Protein AF-K1T865-F1 (afdb_monomer_lite)

pLDDT: mean 94.44, std 7.34, range [46.09, 98.81]

Structure (mmCIF, N/CA/C/O backbone):
data_AF-K1T865-F1
#
_entry.id   AF-K1T865-F1
#
loop_
_atom_site.group_PDB
_atom_site.id
_atom_site.type_symbol
_atom_site.label_atom_id
_atom_site.label_alt_id
_atom_site.label_comp_id
_atom_site.label_asym_id
_atom_site.label_entity_id
_atom_site.label_seq_id
_atom_site.pdbx_PDB_ins_code
_atom_site.Cartn_x
_atom_site.Cartn_y
_atom_site.Cartn_z
_atom_site.occupancy
_atom_site.B_iso_or_equiv
_atom_site.auth_seq_id
_atom_site.auth_comp_id
_atom_site.auth_asym_id
_atom_site.auth_atom_id
_atom_site.pdbx_PDB_model_num
ATOM 1 N N . TYR A 1 1 ? 5.699 11.877 -5.005 1.00 46.09 1 TYR A N 1
ATOM 2 C CA . TYR A 1 1 ? 4.450 12.528 -4.503 1.00 46.09 1 TYR A CA 1
ATOM 3 C C . TYR A 1 1 ? 3.751 13.526 -5.457 1.00 46.09 1 TYR A C 1
ATOM 5 O O . TYR A 1 1 ? 2.525 13.599 -5.416 1.00 46.09 1 TYR A O 1
ATOM 13 N N . LYS A 1 2 ? 4.474 14.330 -6.268 1.00 52.25 2 LYS A N 1
ATOM 14 C CA . LYS A 1 2 ? 3.902 15.507 -6.972 1.00 52.25 2 LYS A CA 1
ATOM 15 C C . LYS A 1 2 ? 2.741 15.203 -7.929 1.00 52.25 2 LYS A C 1
ATOM 17 O O . LYS A 1 2 ? 1.865 16.044 -8.083 1.00 52.25 2 LYS A O 1
ATOM 22 N N . GLU A 1 3 ? 2.705 14.014 -8.527 1.00 73.50 3 GLU A N 1
ATOM 23 C CA . GLU A 1 3 ? 1.675 13.668 -9.518 1.00 73.50 3 GLU A CA 1
ATOM 24 C C . GLU A 1 3 ? 0.467 12.929 -8.920 1.00 73.50 3 GLU A C 1
ATOM 26 O O . GLU A 1 3 ? -0.666 13.157 -9.347 1.00 73.50 3 GLU A O 1
ATOM 31 N N . TYR A 1 4 ? 0.674 12.110 -7.880 1.00 80.56 4 TYR A N 1
ATOM 32 C CA . TYR A 1 4 ? -0.367 11.241 -7.307 1.00 80.56 4 TYR A CA 1
ATOM 33 C C . TYR A 1 4 ? -0.966 11.734 -5.978 1.00 80.56 4 TYR A C 1
ATOM 35 O O . TYR A 1 4 ? -1.880 11.099 -5.455 1.00 80.56 4 TYR A O 1
ATOM 43 N N . GLY A 1 5 ? -0.515 12.869 -5.437 1.00 87.06 5 GLY A N 1
ATOM 44 C CA . GLY A 1 5 ? -1.090 13.450 -4.219 1.00 87.06 5 GLY A CA 1
ATOM 45 C C . GLY A 1 5 ? -2.569 13.841 -4.366 1.00 87.06 5 GLY A C 1
ATOM 46 O O . GLY A 1 5 ? -3.020 14.229 -5.446 1.00 87.06 5 GLY A O 1
ATOM 47 N N . SER A 1 6 ? -3.312 13.764 -3.260 1.00 93.12 6 SER A N 1
ATOM 48 C CA . SER A 1 6 ? -4.706 14.207 -3.143 1.00 93.12 6 SER A CA 1
ATOM 49 C C . SER A 1 6 ? -4.880 15.015 -1.861 1.00 93.12 6 SER A C 1
ATOM 51 O O . SER A 1 6 ? -4.284 14.684 -0.838 1.00 93.12 6 SER A O 1
ATOM 53 N N . LYS A 1 7 ? -5.745 16.037 -1.888 1.00 95.94 7 LYS A N 1
ATOM 54 C CA . LYS A 1 7 ? -6.353 16.532 -0.645 1.00 95.94 7 LYS A CA 1
ATOM 55 C C . LYS A 1 7 ? -7.234 15.420 -0.064 1.00 95.94 7 LYS A C 1
ATOM 57 O O . LYS A 1 7 ? -7.716 14.566 -0.815 1.00 95.94 7 LYS A O 1
ATOM 62 N N . TYR A 1 8 ? -7.468 15.439 1.239 1.00 97.19 8 TYR A N 1
ATOM 63 C CA . TYR A 1 8 ? -8.429 14.543 1.871 1.00 97.19 8 TYR A CA 1
ATOM 64 C C . TYR A 1 8 ? -9.448 15.324 2.699 1.00 97.19 8 TYR A C 1
ATOM 66 O O . TYR A 1 8 ? -9.244 16.497 3.014 1.00 97.19 8 TYR A O 1
ATOM 74 N N . LYS A 1 9 ? -10.566 14.669 2.995 1.00 98.31 9 LYS A N 1
ATOM 75 C CA . LYS A 1 9 ? -11.605 15.129 3.919 1.00 98.31 9 LYS A CA 1
ATOM 76 C C . LYS A 1 9 ? -12.155 13.936 4.700 1.00 98.31 9 LYS A C 1
ATOM 78 O O . LYS A 1 9 ? -11.739 12.806 4.443 1.00 98.31 9 LYS A O 1
ATOM 83 N N . ASP A 1 10 ? -13.099 14.202 5.600 1.00 97.88 10 ASP A N 1
ATOM 84 C CA . ASP A 1 10 ? -13.821 13.179 6.366 1.00 97.88 10 ASP A CA 1
ATOM 85 C C . ASP A 1 10 ? -12.857 12.211 7.084 1.00 97.88 10 ASP A C 1
ATOM 87 O O . ASP A 1 10 ? -13.060 10.997 7.109 1.00 97.88 10 ASP A O 1
ATOM 91 N N . GLU A 1 11 ? -11.758 12.765 7.612 1.00 98.25 11 GLU A N 1
ATOM 92 C CA . GLU A 1 11 ? -10.730 12.012 8.326 1.00 98.25 11 GLU A CA 1
ATOM 93 C C . GLU A 1 11 ? -11.256 11.546 9.683 1.00 98.25 11 GLU A C 1
ATOM 95 O O . GLU A 1 11 ? -11.849 12.314 10.442 1.00 98.25 11 GLU A O 1
ATOM 100 N N . GLN A 1 12 ? -11.024 10.273 9.983 1.00 98.06 12 GLN A N 1
ATOM 101 C CA . GLN A 1 12 ? -11.357 9.657 11.255 1.00 98.06 12 GLN A CA 1
ATOM 102 C C . GLN A 1 12 ? -10.194 8.780 11.696 1.00 98.06 12 GLN A C 1
ATOM 104 O O . GLN A 1 12 ? -9.706 7.945 10.934 1.00 98.06 12 GLN A O 1
ATOM 109 N N . ALA A 1 13 ? -9.780 8.945 12.946 1.00 97.75 13 ALA A N 1
ATOM 110 C CA . ALA A 1 13 ? -8.736 8.145 13.560 1.00 97.75 13 ALA A CA 1
ATOM 111 C C . ALA A 1 13 ? -9.211 7.661 14.928 1.00 97.75 13 ALA A C 1
ATOM 113 O O . ALA A 1 13 ? -9.753 8.430 15.722 1.00 97.75 13 ALA A O 1
ATOM 114 N N . SER A 1 14 ? -9.009 6.379 15.206 1.00 96.50 14 SER A N 1
ATOM 115 C CA . SER A 1 14 ? -9.254 5.794 16.520 1.00 96.50 14 SER A CA 1
ATOM 116 C C . SER A 1 14 ? -8.311 4.607 16.749 1.00 96.50 14 SER A C 1
ATOM 118 O O . SER A 1 14 ? -7.747 4.079 15.790 1.00 96.50 14 SER A O 1
ATOM 120 N N . PRO A 1 15 ? -8.102 4.167 18.000 1.00 96.69 15 PRO A N 1
ATOM 121 C CA . PRO A 1 15 ? -7.287 2.990 18.281 1.00 96.69 15 PRO A CA 1
ATOM 122 C C . PRO A 1 15 ? -7.695 1.772 17.433 1.00 96.69 15 PRO A C 1
ATOM 124 O O . PRO A 1 15 ? -8.794 1.240 17.595 1.00 96.69 15 PRO A O 1
ATOM 127 N N . GLY A 1 16 ? -6.802 1.355 16.528 1.00 97.25 16 GLY A N 1
ATOM 128 C CA . GLY A 1 16 ? -7.001 0.225 15.613 1.00 97.25 16 GLY A CA 1
ATOM 129 C C . GLY A 1 16 ? -7.639 0.558 14.258 1.00 97.25 16 GLY A C 1
ATOM 130 O O . GLY A 1 16 ? -7.851 -0.363 13.473 1.00 97.25 16 GLY A O 1
ATOM 131 N N . TYR A 1 17 ? -7.933 1.827 13.953 1.00 98.56 17 TYR A N 1
ATOM 132 C CA . TYR A 1 17 ? -8.593 2.217 12.704 1.00 98.56 17 TYR A CA 1
ATOM 133 C C . TYR A 1 17 ? -8.247 3.637 12.252 1.00 98.56 17 TYR A C 1
ATOM 135 O O . TYR A 1 17 ? -8.264 4.586 13.039 1.00 98.56 17 TYR A O 1
ATOM 143 N N . TYR A 1 18 ? -8.013 3.794 10.954 1.00 98.69 18 TYR A N 1
ATOM 144 C CA . TYR A 1 18 ? -7.897 5.093 10.304 1.00 98.69 18 TYR A CA 1
ATOM 145 C C . TYR A 1 18 ? -8.688 5.101 8.997 1.00 98.69 18 TYR A C 1
ATOM 147 O O . TYR A 1 18 ? -8.712 4.106 8.274 1.00 98.69 18 TYR A O 1
ATOM 155 N N . SER A 1 19 ? -9.319 6.229 8.683 1.00 98.75 19 SER A N 1
ATOM 156 C CA . SER A 1 19 ? -10.064 6.431 7.445 1.00 98.75 19 SER A CA 1
ATOM 157 C C . SER A 1 19 ? -9.971 7.869 6.972 1.00 98.75 19 SER A C 1
ATOM 159 O O . SER A 1 19 ? -9.957 8.798 7.775 1.00 98.75 19 SER A O 1
ATOM 161 N N . ASN A 1 20 ? -9.993 8.060 5.658 1.00 98.62 20 ASN A N 1
ATOM 162 C CA . ASN A 1 20 ? -10.175 9.367 5.037 1.00 98.62 20 ASN A CA 1
ATOM 163 C C . ASN A 1 20 ? -10.828 9.229 3.653 1.00 98.62 20 ASN A C 1
ATOM 165 O O . ASN A 1 20 ? -11.000 8.128 3.127 1.00 98.62 20 ASN A O 1
ATOM 169 N N . TYR A 1 21 ? -11.186 10.358 3.048 1.00 98.56 21 TYR A N 1
ATOM 170 C CA . TYR A 1 21 ? -11.692 10.412 1.680 1.00 98.56 21 TYR A CA 1
ATOM 171 C C . TYR A 1 21 ? -10.762 11.233 0.783 1.00 98.56 21 TYR A C 1
ATOM 173 O O . TYR A 1 21 ? -10.612 12.442 0.978 1.00 98.56 21 TYR A O 1
ATOM 181 N N . LEU A 1 22 ? -10.162 10.598 -0.226 1.00 97.94 22 LEU A N 1
ATOM 182 C CA . LEU A 1 22 ? -9.262 11.227 -1.195 1.00 97.94 22 LEU A CA 1
ATOM 183 C C . LEU A 1 22 ? -10.070 11.972 -2.265 1.00 97.94 22 LEU A C 1
ATOM 185 O O . LEU A 1 22 ? -10.601 11.372 -3.201 1.00 97.94 22 LEU A O 1
ATOM 189 N N . THR A 1 23 ? -10.144 13.299 -2.159 1.00 97.50 23 THR A N 1
ATOM 190 C CA . THR A 1 23 ? -11.051 14.120 -2.982 1.00 97.50 23 THR A CA 1
ATOM 191 C C . THR A 1 23 ? -10.683 14.180 -4.459 1.00 97.50 23 THR A C 1
ATOM 193 O O . THR A 1 23 ? -11.570 14.335 -5.289 1.00 97.50 23 THR A O 1
ATOM 196 N N . LYS A 1 24 ? -9.401 14.034 -4.816 1.00 95.88 24 LYS A N 1
ATOM 197 C CA . LYS A 1 24 ? -8.969 14.005 -6.222 1.00 95.88 24 LYS A CA 1
ATOM 198 C C . LYS A 1 24 ? -9.479 12.759 -6.950 1.00 95.88 24 LYS A C 1
ATOM 200 O O . LYS A 1 24 ? -9.718 12.819 -8.151 1.00 95.88 24 LYS A O 1
ATOM 205 N N . TYR A 1 25 ? -9.607 11.645 -6.230 1.00 96.44 25 TYR A N 1
ATOM 206 C CA . TYR A 1 25 ? -9.913 10.333 -6.805 1.00 96.44 25 TYR A CA 1
ATOM 207 C C . TYR A 1 25 ? -11.326 9.849 -6.495 1.00 96.44 25 TYR A C 1
ATOM 209 O O . TYR A 1 25 ? -11.755 8.858 -7.071 1.00 96.44 25 TYR A O 1
ATOM 217 N N . ASN A 1 26 ? -12.039 10.538 -5.603 1.00 97.62 26 ASN A N 1
ATOM 218 C CA . ASN A 1 26 ? -13.318 10.092 -5.062 1.00 97.62 26 ASN A CA 1
ATOM 219 C C . ASN A 1 26 ? -13.244 8.696 -4.424 1.00 97.62 26 ASN A C 1
ATOM 221 O O . ASN A 1 26 ? -14.127 7.870 -4.615 1.00 97.62 26 ASN A O 1
ATOM 225 N N . VAL A 1 27 ? -12.170 8.436 -3.673 1.00 98.50 27 VAL A N 1
ATOM 226 C CA . VAL A 1 27 ? -11.916 7.133 -3.042 1.00 98.50 27 VAL A CA 1
ATOM 227 C C . VAL A 1 27 ? -11.956 7.277 -1.529 1.00 98.50 27 VAL A C 1
ATOM 229 O O . VAL A 1 27 ? -11.202 8.076 -0.967 1.00 98.50 27 VAL A O 1
ATOM 232 N N . LYS A 1 28 ? -12.788 6.473 -0.860 1.00 98.69 28 LYS A N 1
ATOM 233 C CA . LYS A 1 28 ? -12.685 6.284 0.595 1.00 98.69 28 LYS A CA 1
ATOM 234 C C . LYS A 1 28 ? -11.556 5.299 0.876 1.00 98.69 28 LYS A C 1
ATOM 236 O O . LYS A 1 28 ? -11.504 4.241 0.249 1.00 98.69 28 LYS A O 1
ATOM 241 N N . THR A 1 29 ? -10.682 5.634 1.815 1.00 98.69 29 THR A N 1
ATOM 242 C CA . THR A 1 29 ? -9.636 4.735 2.303 1.00 98.69 29 THR A CA 1
ATOM 243 C C . THR A 1 29 ? -9.890 4.407 3.757 1.00 98.69 29 THR A C 1
ATOM 245 O O . THR A 1 29 ? -10.277 5.276 4.535 1.00 98.69 29 THR A O 1
ATOM 248 N N . GLU A 1 30 ? -9.692 3.147 4.108 1.00 98.81 30 GLU A N 1
ATOM 249 C CA . GLU A 1 30 ? -9.822 2.635 5.463 1.00 98.81 30 GLU A CA 1
ATOM 250 C C . GLU A 1 30 ? -8.654 1.681 5.717 1.00 98.81 30 GLU A C 1
ATOM 252 O O . GLU A 1 30 ? -8.251 0.937 4.821 1.00 98.81 30 GLU A O 1
ATOM 257 N N . VAL A 1 31 ? -8.087 1.694 6.919 1.00 98.75 31 VAL A N 1
ATOM 258 C CA . VAL A 1 31 ? -6.994 0.794 7.296 1.00 98.75 31 VAL A CA 1
ATOM 259 C C . VAL A 1 31 ? -7.125 0.353 8.746 1.00 98.75 31 VAL A C 1
ATOM 261 O O . VAL A 1 31 ? -7.451 1.143 9.632 1.00 98.75 31 VAL A O 1
ATOM 264 N N . SER A 1 32 ? -6.840 -0.925 8.973 1.00 98.62 32 SER A N 1
ATOM 265 C CA . SER A 1 32 ? -6.667 -1.531 10.287 1.00 98.62 32 SER A CA 1
ATOM 266 C C . SER A 1 32 ? -5.440 -2.451 10.278 1.00 98.62 32 SER A C 1
ATOM 268 O O . SER A 1 32 ? -4.776 -2.620 9.248 1.00 98.62 32 SER A O 1
ATOM 270 N N . ALA A 1 33 ? -5.087 -3.009 11.432 1.00 98.31 33 ALA A N 1
ATOM 271 C CA . ALA A 1 33 ? -3.859 -3.769 11.591 1.00 98.31 33 ALA A CA 1
ATOM 272 C C . ALA A 1 33 ? -3.948 -4.853 12.664 1.00 98.31 33 ALA A C 1
ATOM 274 O O . ALA A 1 33 ? -4.679 -4.749 13.646 1.00 98.31 33 ALA A O 1
ATOM 275 N N . THR A 1 34 ? -3.110 -5.863 12.479 1.00 98.31 34 THR A N 1
ATOM 276 C CA . THR A 1 34 ? -2.719 -6.862 13.474 1.00 98.31 34 THR A CA 1
ATOM 277 C C . THR A 1 34 ? -1.283 -6.552 13.935 1.00 98.31 34 THR A C 1
ATOM 279 O O . THR A 1 34 ? -0.681 -5.589 13.452 1.00 98.31 34 THR A O 1
ATOM 282 N N . PRO A 1 35 ? -0.672 -7.336 14.845 1.00 97.62 35 PRO A N 1
ATOM 283 C CA . PRO A 1 35 ? 0.690 -7.066 15.308 1.00 97.62 35 PRO A CA 1
ATOM 284 C C . PRO A 1 35 ? 1.761 -6.929 14.212 1.00 97.62 35 PRO A C 1
ATOM 286 O O . PRO A 1 35 ? 2.714 -6.177 14.405 1.00 97.62 35 PRO A O 1
ATOM 289 N N . ARG A 1 36 ? 1.656 -7.662 13.092 1.00 98.50 36 ARG A N 1
ATOM 290 C CA . ARG A 1 36 ? 2.687 -7.688 12.028 1.00 98.50 36 ARG A CA 1
ATOM 291 C C . ARG A 1 36 ? 2.125 -7.534 10.618 1.00 98.50 36 ARG A C 1
ATOM 293 O O . ARG A 1 36 ? 2.847 -7.737 9.638 1.00 98.50 36 ARG A O 1
ATOM 300 N N . THR A 1 37 ? 0.839 -7.228 10.500 1.00 98.62 37 THR A N 1
ATOM 301 C CA . THR A 1 37 ? 0.152 -7.165 9.211 1.00 98.62 37 THR A CA 1
ATOM 302 C C . THR A 1 37 ? -0.870 -6.036 9.205 1.00 98.62 37 THR A C 1
ATOM 304 O O . THR A 1 37 ? -1.353 -5.617 10.255 1.00 98.62 37 THR A O 1
ATOM 307 N N . SER A 1 38 ? -1.214 -5.538 8.024 1.00 98.31 38 SER A N 1
ATOM 308 C CA . SER A 1 38 ? -2.270 -4.549 7.830 1.00 98.31 38 SER A CA 1
ATOM 309 C C . SER A 1 38 ? -3.312 -5.042 6.838 1.00 98.31 38 SER A C 1
ATOM 311 O O . SER A 1 38 ? -3.034 -5.878 5.969 1.00 98.31 38 SER A O 1
ATOM 313 N N . ILE A 1 39 ? -4.525 -4.520 6.980 1.00 98.69 39 ILE A N 1
ATOM 314 C CA . ILE A 1 39 ? -5.583 -4.651 5.987 1.00 98.69 39 ILE A CA 1
ATOM 315 C C . ILE A 1 39 ? -6.097 -3.255 5.653 1.00 98.69 39 ILE A C 1
ATOM 317 O O . ILE A 1 39 ? -6.496 -2.492 6.533 1.00 98.69 39 ILE A O 1
ATOM 321 N N . ALA A 1 40 ? -6.037 -2.905 4.376 1.00 98.75 40 ALA A N 1
ATOM 322 C CA . ALA A 1 40 ? -6.590 -1.673 3.843 1.00 98.75 40 ALA A CA 1
ATOM 323 C C . ALA A 1 40 ? -7.816 -1.994 2.991 1.00 98.75 40 ALA A C 1
ATOM 325 O O . ALA A 1 40 ? -7.847 -3.017 2.311 1.00 98.75 40 ALA A O 1
ATOM 326 N N . ARG A 1 41 ? -8.805 -1.107 2.997 1.00 98.69 41 ARG A N 1
ATOM 327 C CA . ARG A 1 41 ? -9.992 -1.177 2.149 1.00 98.69 41 ARG A CA 1
ATOM 328 C C . ARG A 1 41 ? -10.143 0.133 1.392 1.00 98.69 41 ARG A C 1
ATOM 330 O O . ARG A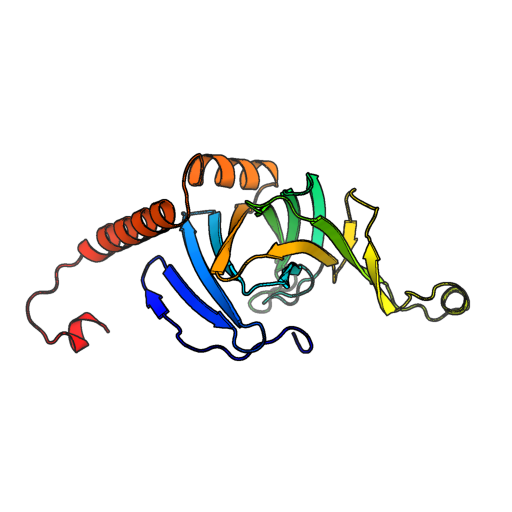 1 41 ? -10.111 1.215 1.976 1.00 98.69 41 ARG A O 1
ATOM 337 N N . PHE A 1 42 ? -10.301 0.021 0.080 1.00 98.75 42 PHE A N 1
ATOM 338 C CA . PHE A 1 42 ? -10.519 1.148 -0.819 1.00 98.75 42 PHE A CA 1
ATOM 339 C C . PHE A 1 42 ? -11.918 1.040 -1.412 1.00 98.75 42 PHE A C 1
ATOM 341 O O . PHE A 1 42 ? -12.227 0.032 -2.042 1.00 98.75 42 PHE A O 1
ATOM 348 N N . THR A 1 43 ? -12.751 2.060 -1.213 1.00 98.81 43 THR A N 1
ATOM 349 C CA . THR A 1 43 ? -14.071 2.155 -1.856 1.00 98.81 43 THR A CA 1
ATOM 350 C C . THR A 1 43 ? -13.957 3.077 -3.062 1.00 98.81 43 THR A C 1
ATOM 352 O O . THR A 1 43 ? -13.664 4.264 -2.891 1.00 98.81 43 THR A O 1
ATOM 355 N N . PHE A 1 44 ? -14.150 2.532 -4.261 1.00 98.69 44 PHE A N 1
ATOM 356 C CA . PHE A 1 44 ? -13.955 3.234 -5.529 1.00 98.69 44 PHE A CA 1
ATOM 357 C C . PHE A 1 44 ? -15.277 3.737 -6.137 1.00 98.69 44 PHE A C 1
ATOM 359 O O . PHE A 1 44 ? -16.331 3.142 -5.899 1.00 98.69 44 PHE A O 1
ATOM 366 N N . PRO A 1 45 ? -15.232 4.804 -6.957 1.00 98.44 45 PRO A N 1
ATOM 367 C CA . PRO A 1 45 ? -16.337 5.155 -7.838 1.00 98.44 45 PRO A CA 1
ATOM 368 C C . PRO A 1 45 ? -16.384 4.200 -9.040 1.00 98.44 45 PRO A C 1
ATOM 370 O O . PRO A 1 45 ? -15.453 3.419 -9.289 1.00 98.44 45 PRO A O 1
ATOM 373 N N . LYS A 1 46 ? -17.443 4.302 -9.846 1.00 98.50 46 LYS A N 1
ATOM 374 C CA . LYS A 1 46 ? -17.512 3.569 -11.114 1.00 98.50 46 LYS A CA 1
ATOM 375 C C . LYS A 1 46 ? -16.401 4.003 -12.083 1.00 98.50 46 LYS A C 1
ATOM 377 O O . LYS A 1 46 ? -16.269 5.188 -12.387 1.00 98.50 46 LYS A O 1
ATOM 382 N N . GLY A 1 47 ? -15.662 3.044 -12.645 1.00 97.81 47 GLY A N 1
ATOM 383 C CA . GLY A 1 47 ? -14.683 3.291 -13.709 1.00 97.81 47 GLY A CA 1
ATOM 384 C C . GLY A 1 47 ? -13.378 2.508 -13.567 1.00 97.81 47 GLY A C 1
ATOM 385 O O . GLY A 1 47 ? -13.332 1.437 -12.968 1.00 97.81 47 GLY A O 1
ATOM 386 N N . LYS A 1 48 ? -12.305 3.045 -14.163 1.00 97.44 48 LYS A N 1
ATOM 387 C CA . LYS A 1 48 ? -10.954 2.480 -14.052 1.00 97.44 48 LYS A CA 1
ATOM 388 C C . LYS A 1 48 ? -10.340 2.874 -12.714 1.00 97.44 48 LYS A C 1
ATOM 390 O O . LYS A 1 48 ? -10.221 4.060 -12.412 1.00 97.44 48 LYS A O 1
ATOM 395 N N . SER A 1 49 ? -9.898 1.872 -11.967 1.00 97.50 49 SER A N 1
ATOM 396 C CA . SER A 1 49 ? -9.363 2.031 -10.616 1.00 97.50 49 SER A CA 1
ATOM 397 C C . SER A 1 49 ? -8.000 1.372 -10.496 1.00 97.50 49 SER A C 1
ATOM 399 O O . SER A 1 49 ? -7.738 0.352 -11.135 1.00 97.50 49 SER A O 1
ATOM 401 N N . HIS A 1 50 ? -7.121 1.949 -9.677 1.00 96.69 50 HIS A N 1
ATOM 402 C CA . HIS A 1 50 ? -5.746 1.481 -9.539 1.00 96.69 50 HIS A CA 1
ATOM 403 C C . HIS A 1 50 ? -5.310 1.432 -8.079 1.00 96.69 50 HIS A C 1
ATOM 405 O O . HIS A 1 50 ? -5.596 2.342 -7.303 1.00 96.69 50 HIS A O 1
ATOM 411 N N . ILE A 1 51 ? -4.550 0.395 -7.740 1.00 97.62 51 ILE A N 1
ATOM 412 C CA . ILE A 1 51 ? -3.796 0.296 -6.491 1.00 97.62 51 ILE A CA 1
ATOM 413 C C . ILE A 1 51 ? -2.318 0.238 -6.852 1.00 97.62 51 ILE A C 1
ATOM 415 O O . ILE A 1 51 ? -1.910 -0.558 -7.699 1.00 97.62 51 ILE A O 1
ATOM 419 N N . LEU A 1 52 ? -1.527 1.106 -6.223 1.00 96.56 52 LEU A N 1
ATOM 420 C CA . LEU A 1 52 ? -0.102 1.274 -6.484 1.00 96.56 52 LEU A CA 1
ATOM 421 C C . LEU A 1 52 ? 0.686 0.969 -5.208 1.00 96.56 52 LEU A C 1
ATOM 423 O O . LEU A 1 52 ? 0.435 1.582 -4.173 1.00 96.56 52 LEU A O 1
ATOM 427 N N . LEU A 1 53 ? 1.676 0.080 -5.295 1.00 96.81 53 LEU A N 1
ATOM 428 C CA . LEU A 1 53 ? 2.703 -0.085 -4.266 1.00 96.81 53 LEU A CA 1
ATOM 429 C C . LEU A 1 53 ? 3.993 0.577 -4.751 1.00 96.81 53 LEU A C 1
ATOM 431 O O . LEU A 1 53 ? 4.662 0.057 -5.645 1.00 96.81 53 LEU A O 1
ATOM 435 N N . ASN A 1 54 ? 4.323 1.727 -4.164 1.00 95.25 54 ASN A N 1
ATOM 436 C CA . ASN A 1 54 ? 5.531 2.480 -4.479 1.00 95.25 54 ASN A CA 1
ATOM 437 C C . ASN A 1 54 ? 6.646 2.169 -3.478 1.00 95.25 54 ASN A C 1
ATOM 439 O O . ASN A 1 54 ? 6.527 2.503 -2.302 1.00 95.25 54 ASN A O 1
ATOM 443 N N . LEU A 1 55 ? 7.735 1.565 -3.958 1.00 95.81 55 LEU A N 1
ATOM 444 C CA . LEU A 1 55 ? 8.909 1.241 -3.147 1.00 95.81 55 LEU A CA 1
ATOM 445 C C . LEU A 1 55 ? 10.059 2.238 -3.348 1.00 95.81 55 LEU A C 1
ATOM 447 O O . LEU A 1 55 ? 11.084 2.105 -2.683 1.00 95.81 55 LEU A O 1
ATOM 451 N N . GLY A 1 56 ? 9.887 3.247 -4.208 1.00 92.38 56 GLY A N 1
ATOM 452 C CA . GLY A 1 56 ? 10.853 4.327 -4.421 1.00 92.38 56 GLY A CA 1
ATOM 453 C C . GLY A 1 56 ? 10.824 5.428 -3.362 1.00 92.38 56 GLY A C 1
ATOM 454 O O . GLY A 1 56 ? 11.783 6.175 -3.217 1.00 92.38 56 GLY A O 1
ATOM 455 N N . GLU A 1 57 ? 9.752 5.510 -2.575 1.00 87.81 57 GLU A N 1
ATOM 456 C CA . GLU A 1 57 ? 9.582 6.524 -1.527 1.00 87.81 57 GLU A CA 1
ATOM 457 C C . GLU A 1 57 ? 9.801 5.897 -0.141 1.00 87.81 57 GLU A C 1
ATOM 459 O O . GLU A 1 57 ? 9.513 4.716 0.075 1.00 87.81 57 GLU A O 1
ATOM 464 N N . GLY A 1 58 ? 10.318 6.667 0.813 1.00 84.62 58 GLY A N 1
ATOM 465 C CA . GLY A 1 58 ? 10.536 6.226 2.190 1.00 84.62 58 GLY A CA 1
ATOM 466 C C . GLY A 1 58 ? 10.810 7.405 3.118 1.00 84.62 58 GLY A C 1
ATOM 467 O O . GLY A 1 58 ? 11.216 8.471 2.670 1.00 84.62 58 GLY A O 1
ATOM 468 N N . LEU A 1 59 ? 10.600 7.215 4.423 1.00 85.94 59 LEU A N 1
ATOM 469 C CA . LEU A 1 59 ? 10.970 8.196 5.458 1.00 85.94 59 LEU A CA 1
ATOM 470 C C . LEU A 1 59 ? 12.436 8.031 5.910 1.00 85.94 59 LEU A C 1
ATOM 472 O O . LEU A 1 59 ? 12.808 8.425 7.012 1.00 85.94 59 LEU A O 1
ATOM 476 N N . THR A 1 60 ? 13.251 7.414 5.055 1.00 86.94 60 THR A N 1
ATOM 477 C CA . THR A 1 60 ? 14.677 7.134 5.229 1.00 86.94 60 THR A CA 1
ATOM 478 C C . THR A 1 60 ? 15.452 7.726 4.071 1.00 86.94 60 THR A C 1
ATOM 480 O O . THR A 1 60 ? 14.923 7.841 2.969 1.00 86.94 60 THR A O 1
ATOM 483 N N . ASN A 1 61 ? 16.732 8.007 4.295 1.00 86.12 61 ASN A N 1
ATOM 484 C CA . ASN A 1 61 ? 17.645 8.348 3.204 1.00 86.12 61 ASN A CA 1
ATOM 485 C C . ASN A 1 61 ? 18.169 7.106 2.467 1.00 86.12 61 ASN A C 1
ATOM 487 O O . ASN A 1 61 ? 18.906 7.250 1.496 1.00 86.12 61 ASN A O 1
ATOM 491 N N . GLU A 1 62 ? 17.804 5.908 2.929 1.00 92.75 62 GLU A N 1
ATOM 492 C CA . GLU A 1 62 ? 18.151 4.664 2.257 1.00 92.75 62 GLU A CA 1
ATOM 493 C C . GLU A 1 62 ? 17.210 4.367 1.084 1.00 92.75 62 GLU A C 1
ATOM 495 O O . GLU A 1 62 ? 16.003 4.635 1.144 1.00 92.75 62 GLU A O 1
ATOM 500 N N . SER A 1 63 ? 17.781 3.797 0.027 1.00 93.31 63 SER A N 1
ATOM 501 C CA . SER A 1 63 ? 17.099 3.459 -1.216 1.00 93.31 63 SER A CA 1
ATOM 502 C C . SER A 1 63 ? 17.398 2.023 -1.636 1.00 93.31 63 SER A C 1
ATOM 504 O O . SER A 1 63 ? 18.259 1.352 -1.077 1.00 93.31 63 SER A O 1
ATOM 506 N N . GLY A 1 64 ? 16.660 1.541 -2.629 1.00 95.44 64 GLY A N 1
ATOM 507 C CA . GLY A 1 64 ? 16.799 0.179 -3.116 1.00 95.44 64 GLY A CA 1
ATOM 508 C C . GLY A 1 64 ? 15.675 -0.709 -2.607 1.00 95.44 64 GLY A C 1
ATOM 509 O O . GLY A 1 64 ? 15.409 -0.852 -1.412 1.00 95.44 64 GLY A O 1
ATOM 510 N N . ALA A 1 65 ? 14.992 -1.315 -3.562 1.00 97.88 65 ALA A N 1
ATOM 511 C CA . ALA A 1 65 ? 13.952 -2.284 -3.314 1.00 97.88 65 ALA A CA 1
ATOM 512 C C . ALA A 1 65 ? 13.995 -3.371 -4.382 1.00 97.88 65 ALA A C 1
ATOM 514 O O . ALA A 1 65 ? 14.527 -3.184 -5.481 1.00 97.88 65 ALA A O 1
ATOM 515 N N . MET A 1 66 ? 13.399 -4.506 -4.053 1.00 97.81 66 MET A N 1
ATOM 516 C CA . MET A 1 66 ? 13.187 -5.612 -4.970 1.00 97.81 66 MET A CA 1
ATOM 517 C C . MET A 1 66 ? 11.790 -6.170 -4.741 1.00 97.81 66 MET A C 1
ATOM 519 O O . MET A 1 66 ? 11.335 -6.260 -3.604 1.00 97.81 66 MET A O 1
ATOM 523 N N . LEU A 1 67 ? 11.095 -6.514 -5.820 1.00 97.50 67 LEU A N 1
ATOM 524 C CA . LEU A 1 67 ? 9.815 -7.199 -5.749 1.00 97.50 67 LEU A CA 1
ATOM 525 C C . LEU A 1 67 ? 9.655 -8.212 -6.874 1.00 97.50 67 LEU A C 1
ATOM 527 O O . LEU A 1 67 ? 10.220 -8.080 -7.961 1.00 97.50 67 LEU A O 1
ATOM 531 N N . ARG A 1 68 ? 8.821 -9.209 -6.606 1.00 96.94 68 ARG A N 1
ATOM 532 C CA . ARG A 1 68 ? 8.442 -10.281 -7.516 1.00 96.94 68 ARG A CA 1
ATOM 533 C C . ARG A 1 68 ? 6.934 -10.482 -7.463 1.00 96.94 68 ARG A C 1
ATOM 535 O O . ARG A 1 68 ? 6.310 -10.375 -6.412 1.00 96.94 68 ARG A O 1
ATOM 542 N N . ARG A 1 69 ? 6.344 -10.796 -8.615 1.00 97.06 69 ARG A N 1
ATOM 543 C CA . ARG A 1 69 ? 4.938 -11.180 -8.736 1.00 97.06 69 ARG A CA 1
ATOM 544 C C . ARG A 1 69 ? 4.842 -12.682 -8.537 1.00 97.06 69 ARG A C 1
ATOM 546 O O . ARG A 1 69 ? 5.450 -13.442 -9.286 1.00 97.06 69 ARG A O 1
ATOM 553 N N . VAL A 1 70 ? 4.094 -13.082 -7.518 1.00 97.44 70 VAL A N 1
ATOM 554 C CA . VAL A 1 70 ? 3.824 -14.490 -7.204 1.00 97.44 70 VAL A CA 1
ATOM 555 C C . VAL A 1 70 ? 2.591 -14.959 -7.971 1.00 97.44 70 VAL A C 1
ATOM 557 O O . VAL A 1 70 ? 2.573 -16.056 -8.520 1.00 97.44 70 VAL A O 1
ATOM 560 N N . SER A 1 71 ? 1.580 -14.095 -8.066 1.00 96.88 71 SER A N 1
ATOM 561 C CA . SER A 1 71 ? 0.381 -14.283 -8.887 1.00 96.88 71 SER A CA 1
ATOM 562 C C . SER A 1 71 ? -0.174 -12.924 -9.313 1.00 96.88 71 SER A C 1
ATOM 564 O O . SER A 1 71 ? 0.323 -11.888 -8.877 1.00 96.88 71 SER A O 1
ATOM 566 N N . ASP A 1 72 ? -1.238 -12.893 -10.113 1.00 95.56 72 ASP A N 1
ATOM 567 C CA . ASP A 1 72 ? -1.861 -11.623 -10.510 1.00 95.56 72 ASP A CA 1
ATOM 568 C C . ASP A 1 72 ? -2.402 -10.812 -9.321 1.00 95.56 72 ASP A C 1
ATOM 570 O O . ASP A 1 72 ? -2.552 -9.600 -9.422 1.00 95.56 72 ASP A O 1
ATOM 574 N N . CYS A 1 73 ? -2.660 -11.458 -8.182 1.00 97.44 73 CYS A N 1
ATOM 575 C CA . CYS A 1 73 ? -3.188 -10.823 -6.972 1.00 97.44 73 CYS A CA 1
ATOM 576 C C . CYS A 1 73 ? -2.152 -10.714 -5.849 1.00 97.44 73 CYS A C 1
ATOM 578 O O . CYS A 1 73 ? -2.505 -10.295 -4.750 1.00 97.44 73 CYS A O 1
ATOM 580 N N . GLU A 1 74 ? -0.902 -11.125 -6.078 1.00 98.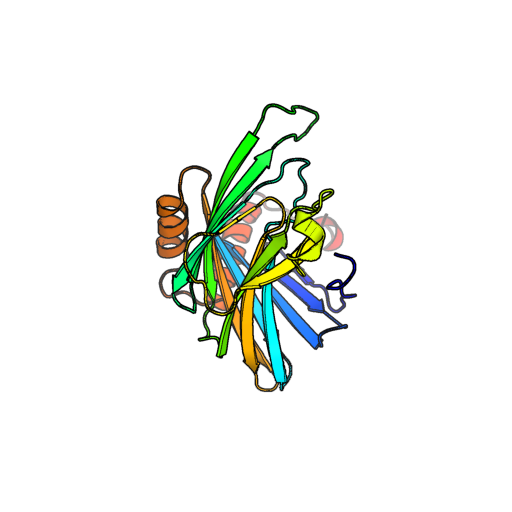06 74 GLU A N 1
ATOM 581 C CA . GLU A 1 74 ? 0.092 -11.211 -5.013 1.00 98.06 74 GLU A CA 1
ATOM 582 C C . GLU A 1 74 ? 1.495 -10.830 -5.481 1.00 98.06 74 GLU A C 1
ATOM 584 O O . GLU A 1 74 ? 2.028 -11.363 -6.460 1.00 98.06 74 GLU A O 1
ATOM 589 N N . VAL A 1 75 ? 2.118 -9.948 -4.705 1.00 98.56 75 VAL A N 1
ATOM 590 C CA . VAL A 1 75 ? 3.525 -9.579 -4.837 1.00 98.56 75 VAL A CA 1
ATOM 591 C C . VAL A 1 75 ? 4.233 -9.734 -3.503 1.00 98.56 75 VAL A C 1
ATOM 593 O O . VAL A 1 75 ? 3.640 -9.621 -2.433 1.00 98.56 75 VAL A O 1
ATOM 596 N N . GLU A 1 76 ? 5.530 -9.954 -3.573 1.00 98.69 76 GLU A N 1
ATOM 597 C CA . GLU A 1 76 ? 6.404 -10.034 -2.413 1.00 98.69 76 GLU A CA 1
ATOM 598 C C . GLU A 1 76 ? 7.725 -9.351 -2.728 1.00 98.69 76 GLU A C 1
ATOM 600 O O . GLU A 1 76 ? 8.056 -9.139 -3.898 1.00 98.69 76 GLU A O 1
ATOM 605 N N . GLY A 1 77 ? 8.482 -9.004 -1.698 1.00 98.38 77 GLY A N 1
ATOM 606 C CA . GLY A 1 77 ? 9.742 -8.324 -1.912 1.00 98.38 77 GLY A CA 1
ATOM 607 C C . GLY A 1 77 ? 10.372 -7.795 -0.644 1.00 98.38 77 GLY A C 1
ATOM 608 O O . GLY A 1 77 ? 10.071 -8.232 0.467 1.00 98.38 77 GLY A O 1
ATOM 609 N N . MET A 1 78 ? 11.260 -6.831 -0.838 1.00 97.94 78 MET A N 1
ATOM 610 C CA . MET A 1 78 ? 11.959 -6.130 0.221 1.00 97.94 78 MET A CA 1
ATOM 611 C C . MET A 1 78 ? 12.205 -4.669 -0.152 1.00 97.94 78 MET A C 1
ATOM 613 O O . MET A 1 78 ? 12.289 -4.315 -1.330 1.00 97.94 78 MET A O 1
ATOM 617 N N . LYS A 1 79 ? 12.350 -3.829 0.868 1.00 96.81 79 LYS A N 1
ATOM 618 C CA . LYS A 1 79 ? 12.856 -2.462 0.751 1.00 96.81 79 LYS A CA 1
ATOM 619 C C . LYS A 1 79 ? 13.969 -2.270 1.773 1.00 96.81 79 LYS A C 1
ATOM 621 O O . LYS A 1 79 ? 13.803 -2.647 2.935 1.00 96.81 79 LYS A O 1
ATOM 626 N N . LEU A 1 80 ? 15.081 -1.683 1.347 1.00 95.56 80 LEU A N 1
ATOM 627 C CA . LEU A 1 80 ? 16.118 -1.229 2.262 1.00 95.56 80 LEU A CA 1
ATOM 628 C C . LEU A 1 80 ? 15.634 0.018 2.994 1.00 95.56 80 LEU A C 1
ATOM 630 O O . LEU A 1 80 ? 15.130 0.966 2.392 1.00 95.56 80 LEU A O 1
ATOM 634 N N . LEU A 1 81 ? 15.777 -0.013 4.311 1.00 92.44 81 LEU A N 1
ATOM 635 C CA . LEU A 1 81 ? 15.564 1.113 5.200 1.00 92.44 81 LEU A CA 1
ATOM 636 C C . LEU A 1 81 ? 16.829 1.319 6.023 1.00 92.44 81 LEU A C 1
ATOM 638 O O . LEU A 1 81 ? 17.640 0.410 6.192 1.00 92.44 81 LEU A O 1
ATOM 642 N N . GLY A 1 82 ? 16.994 2.516 6.562 1.00 90.56 82 GLY A N 1
ATOM 643 C CA . GLY A 1 82 ? 18.177 2.825 7.338 1.00 90.56 82 GLY A CA 1
ATOM 644 C C . GLY A 1 82 ? 18.507 4.298 7.342 1.00 90.56 82 GLY A C 1
ATOM 645 O O . GLY A 1 82 ? 17.671 5.147 7.026 1.00 90.56 82 GLY A O 1
ATOM 646 N N . THR A 1 83 ? 19.741 4.595 7.741 1.00 86.00 83 THR A N 1
ATOM 647 C CA . THR A 1 83 ? 20.257 5.972 7.788 1.00 86.00 83 THR A CA 1
ATOM 648 C C . THR A 1 83 ? 19.457 6.880 8.740 1.00 86.00 83 THR A C 1
ATOM 650 O O . THR A 1 83 ? 19.538 8.107 8.666 1.00 86.00 83 THR A O 1
ATOM 653 N N . PHE A 1 84 ? 18.672 6.295 9.653 1.00 80.94 84 PHE A N 1
ATOM 654 C CA . PHE A 1 84 ? 17.925 7.036 10.666 1.00 80.94 84 PHE A CA 1
ATOM 655 C C . PHE A 1 84 ? 18.876 7.687 11.677 1.00 80.94 84 PHE A C 1
ATOM 657 O O . PHE A 1 84 ? 19.944 7.151 11.977 1.00 80.94 84 PHE A O 1
ATOM 664 N N . CYS A 1 85 ? 18.470 8.838 12.222 1.00 74.81 85 CYS A N 1
ATOM 665 C CA . CYS A 1 85 ? 19.173 9.535 13.307 1.00 74.81 85 CYS A CA 1
ATOM 666 C C . CYS A 1 85 ? 20.687 9.717 13.068 1.00 74.81 85 CYS A C 1
ATOM 668 O O . CYS A 1 85 ? 21.478 9.581 13.997 1.00 74.81 85 CYS A O 1
ATOM 670 N N . TYR A 1 86 ? 21.090 10.020 11.829 1.00 76.50 86 TYR A N 1
ATOM 671 C CA . TYR A 1 86 ? 22.490 10.239 11.431 1.00 76.50 86 TYR A CA 1
ATOM 672 C C . TYR A 1 86 ? 23.414 9.016 11.558 1.00 76.50 86 TYR A C 1
ATOM 674 O O . TYR A 1 86 ? 24.630 9.183 11.618 1.00 76.50 86 TYR A O 1
ATOM 682 N N . ASN A 1 87 ? 22.876 7.791 11.557 1.00 85.31 87 ASN A N 1
ATOM 683 C CA . ASN A 1 87 ? 23.686 6.576 11.464 1.00 85.31 87 ASN A CA 1
ATOM 684 C C . ASN A 1 87 ? 23.649 5.998 10.037 1.00 85.31 87 ASN A C 1
ATOM 686 O O . ASN A 1 87 ? 22.818 5.133 9.751 1.00 85.31 87 ASN A O 1
ATOM 690 N N . PRO A 1 88 ? 24.531 6.447 9.124 1.00 85.25 88 PRO A N 1
ATOM 691 C CA . PRO A 1 88 ? 24.450 6.079 7.715 1.00 85.25 88 PRO A CA 1
ATOM 692 C C . PRO A 1 88 ? 24.750 4.609 7.424 1.00 85.25 88 PRO A C 1
ATOM 694 O O . PRO A 1 88 ? 24.446 4.149 6.335 1.00 85.25 88 PRO A O 1
ATOM 697 N N . GLN A 1 89 ? 25.339 3.877 8.371 1.00 89.94 89 GLN A N 1
ATOM 698 C CA . GLN A 1 89 ? 25.675 2.460 8.204 1.00 89.94 89 GLN A CA 1
ATOM 699 C C . GLN A 1 89 ? 24.615 1.523 8.802 1.00 89.94 89 GLN A C 1
ATOM 701 O O . GLN A 1 89 ? 24.688 0.312 8.613 1.00 89.94 89 GLN A O 1
ATOM 706 N N . ALA A 1 90 ? 23.619 2.057 9.516 1.00 90.75 90 ALA A N 1
ATOM 707 C CA . ALA A 1 90 ? 22.503 1.273 10.032 1.00 90.75 90 ALA A CA 1
ATOM 708 C C . ALA A 1 90 ? 21.470 1.039 8.925 1.00 90.75 90 ALA A C 1
ATOM 710 O O . ALA A 1 90 ? 20.466 1.747 8.850 1.00 90.75 90 ALA A O 1
ATOM 711 N N . VAL A 1 91 ? 21.751 0.058 8.070 1.00 93.31 91 VAL A N 1
ATOM 712 C CA . VAL A 1 91 ? 20.912 -0.346 6.939 1.00 93.31 91 VAL A CA 1
ATOM 713 C C . VAL A 1 91 ? 20.374 -1.745 7.187 1.00 93.31 91 VAL A C 1
ATOM 715 O O . VAL A 1 91 ? 21.119 -2.650 7.562 1.00 93.31 91 VAL A O 1
ATOM 718 N N . PHE A 1 92 ? 19.078 -1.935 6.981 1.00 93.75 92 PHE A N 1
ATOM 719 C CA . PHE A 1 92 ? 18.432 -3.232 7.110 1.00 93.75 92 PHE A CA 1
ATOM 720 C C . PHE A 1 92 ? 17.263 -3.362 6.128 1.00 93.75 92 PHE A C 1
ATOM 722 O O . PHE A 1 92 ? 16.594 -2.378 5.802 1.00 93.75 92 PHE A O 1
ATOM 729 N N . PRO A 1 93 ? 16.976 -4.580 5.654 1.00 95.69 93 PRO A N 1
ATOM 730 C CA . PRO A 1 93 ? 15.808 -4.826 4.831 1.00 95.69 93 PRO A CA 1
ATOM 731 C C . PRO A 1 93 ? 14.540 -4.957 5.680 1.00 95.69 93 PRO A C 1
ATOM 733 O O . PRO A 1 93 ? 14.545 -5.566 6.751 1.00 95.69 93 PRO A O 1
ATOM 736 N N . ILE A 1 94 ? 13.426 -4.460 5.151 1.00 97.19 94 ILE A N 1
ATOM 737 C CA . ILE A 1 94 ? 12.092 -4.927 5.528 1.00 97.19 94 ILE A CA 1
ATOM 738 C C . ILE A 1 94 ? 11.540 -5.746 4.373 1.00 97.19 94 ILE A C 1
ATOM 740 O O . ILE A 1 94 ? 11.448 -5.262 3.245 1.00 97.19 94 ILE A O 1
ATOM 744 N N . TYR A 1 95 ? 11.160 -6.982 4.672 1.00 98.69 95 TYR A N 1
ATOM 745 C CA . TYR A 1 95 ? 10.514 -7.902 3.749 1.00 98.69 95 TYR A CA 1
ATOM 746 C C . TYR A 1 95 ? 9.001 -7.775 3.853 1.00 98.69 95 TYR A C 1
ATOM 748 O O . TYR A 1 95 ? 8.471 -7.553 4.945 1.00 98.69 95 TYR A O 1
ATOM 756 N N . PHE A 1 96 ? 8.303 -7.950 2.735 1.00 98.75 96 PHE A N 1
ATOM 757 C CA . PHE A 1 96 ? 6.851 -7.850 2.688 1.00 98.75 96 PHE A CA 1
ATOM 758 C C . PHE A 1 96 ? 6.215 -8.887 1.760 1.00 98.75 96 PHE A C 1
ATOM 760 O O . PHE A 1 96 ? 6.826 -9.356 0.799 1.00 98.75 96 PHE A O 1
ATOM 767 N N . VAL A 1 97 ? 4.941 -9.171 2.027 1.00 98.81 97 VAL A N 1
ATOM 768 C CA . VAL A 1 97 ? 4.004 -9.821 1.103 1.00 98.81 97 VAL A CA 1
ATOM 769 C C . VAL A 1 97 ? 2.749 -8.964 1.039 1.00 98.81 97 VAL A C 1
ATOM 771 O O . VAL A 1 97 ? 2.222 -8.583 2.080 1.00 98.81 97 VAL A O 1
ATOM 774 N N . MET A 1 98 ? 2.268 -8.666 -0.167 1.00 98.75 98 MET A N 1
ATOM 775 C CA . MET A 1 98 ? 1.034 -7.921 -0.402 1.00 98.75 98 MET A CA 1
ATOM 776 C C . MET A 1 98 ? 0.079 -8.737 -1.270 1.00 98.75 98 MET A C 1
ATOM 778 O O . MET A 1 98 ? 0.464 -9.223 -2.333 1.00 98.75 98 MET A O 1
ATOM 782 N N . ARG A 1 99 ? -1.180 -8.837 -0.839 1.00 98.38 99 ARG A N 1
ATOM 783 C CA . ARG A 1 99 ? -2.273 -9.490 -1.567 1.00 98.38 99 ARG A CA 1
ATOM 784 C C . ARG A 1 99 ? -3.398 -8.506 -1.826 1.00 98.38 99 ARG A C 1
ATOM 786 O O . ARG A 1 99 ? -3.810 -7.805 -0.908 1.00 98.38 99 ARG A O 1
ATOM 793 N N . VAL A 1 100 ? -3.942 -8.505 -3.035 1.00 98.31 100 VAL A N 1
ATOM 794 C CA . VAL A 1 100 ? -5.156 -7.752 -3.366 1.00 98.31 100 VAL A CA 1
ATOM 795 C C . VAL A 1 100 ? -6.334 -8.714 -3.479 1.00 98.31 100 VAL A C 1
ATOM 797 O O . VAL A 1 100 ? -6.272 -9.699 -4.211 1.00 98.31 100 VAL A O 1
ATOM 800 N N . LYS A 1 101 ? -7.426 -8.446 -2.760 1.00 97.12 101 LYS A N 1
ATOM 801 C CA . LYS A 1 101 ? -8.615 -9.315 -2.667 1.00 97.12 101 LYS A CA 1
ATOM 802 C C . LYS A 1 101 ? -9.619 -9.066 -3.797 1.00 97.12 101 LYS A C 1
ATOM 804 O O . LYS A 1 101 ? -10.825 -9.129 -3.599 1.00 97.12 101 LYS A O 1
ATOM 809 N N . LYS A 1 102 ? -9.105 -8.788 -4.993 1.00 96.56 102 LYS A N 1
ATOM 810 C CA . LYS A 1 102 ? -9.848 -8.706 -6.252 1.00 96.56 102 LYS A CA 1
ATOM 811 C C . LYS A 1 102 ? -8.891 -9.061 -7.381 1.00 96.56 102 LYS A C 1
ATOM 813 O O . LYS A 1 102 ? -7.760 -8.580 -7.392 1.00 96.56 102 LYS A O 1
ATOM 818 N N . THR A 1 103 ? -9.340 -9.868 -8.339 1.00 98.00 103 THR A N 1
ATOM 819 C CA . THR A 1 103 ? -8.549 -10.163 -9.538 1.00 98.00 103 THR A CA 1
ATOM 820 C C . THR A 1 103 ? -8.422 -8.902 -10.395 1.00 98.00 103 THR A C 1
ATOM 822 O O . THR A 1 103 ? -9.448 -8.359 -10.816 1.00 98.00 103 THR A O 1
ATOM 825 N N . PRO A 1 104 ? -7.203 -8.392 -10.644 1.00 97.81 104 PRO A N 1
ATOM 826 C CA . PRO A 1 104 ? -7.024 -7.230 -11.499 1.00 97.81 104 PRO A CA 1
ATOM 827 C C . PRO A 1 104 ? -7.236 -7.590 -12.970 1.00 97.81 104 PRO A C 1
ATOM 829 O O . PRO A 1 104 ? -6.947 -8.700 -13.408 1.00 97.81 104 PRO A O 1
ATOM 832 N N . VAL A 1 105 ? -7.672 -6.605 -13.753 1.00 97.88 105 VAL A N 1
ATOM 833 C CA . VAL A 1 105 ? -7.705 -6.687 -15.221 1.00 97.88 105 VAL A CA 1
ATOM 834 C C . VAL A 1 105 ? -6.281 -6.675 -15.774 1.00 97.88 105 VAL A C 1
ATOM 836 O O . VAL A 1 105 ? -5.966 -7.394 -16.719 1.00 97.88 105 VAL A O 1
ATOM 839 N N . THR A 1 106 ? -5.404 -5.860 -15.180 1.00 96.88 106 THR A N 1
ATOM 840 C CA . THR A 1 106 ? -3.974 -5.829 -15.501 1.00 96.88 106 THR A CA 1
ATOM 841 C C . THR A 1 106 ? -3.135 -5.578 -14.257 1.00 96.88 106 THR A C 1
ATOM 843 O O . THR A 1 106 ? -3.508 -4.807 -13.372 1.00 96.88 106 THR A O 1
ATOM 846 N N . THR A 1 107 ? -1.958 -6.193 -14.212 1.00 97.06 107 THR A N 1
ATOM 847 C CA . THR A 1 107 ? -0.926 -5.908 -13.214 1.00 97.06 107 THR A CA 1
ATOM 848 C C . THR A 1 107 ? 0.449 -5.911 -13.869 1.00 97.06 107 THR A C 1
ATOM 850 O O . THR A 1 107 ? 0.696 -6.627 -14.845 1.00 97.06 107 THR A O 1
ATOM 853 N N . GLY A 1 108 ? 1.358 -5.107 -13.335 1.00 96.94 108 GLY A N 1
ATOM 854 C CA . GLY A 1 108 ? 2.721 -5.002 -13.829 1.00 96.94 108 GLY A CA 1
ATOM 855 C C . GLY A 1 108 ? 3.598 -4.177 -12.905 1.00 96.94 108 GLY A C 1
ATOM 856 O O . GLY A 1 108 ? 3.229 -3.891 -11.761 1.00 96.94 108 GLY A O 1
ATOM 857 N N . TYR A 1 109 ? 4.758 -3.780 -13.417 1.00 97.75 109 TYR A N 1
ATOM 858 C CA . TYR A 1 109 ? 5.713 -2.953 -12.684 1.00 97.75 109 TYR A CA 1
ATOM 859 C C . TYR A 1 109 ? 5.927 -1.604 -13.346 1.00 97.75 109 TYR A C 1
ATOM 861 O O . TYR A 1 109 ? 5.707 -1.438 -14.548 1.00 97.75 109 TYR A O 1
ATOM 869 N N . TRP A 1 110 ? 6.454 -0.670 -12.566 1.00 96.88 110 TRP A N 1
ATOM 870 C CA . TRP A 1 110 ? 7.228 0.443 -13.092 1.00 96.88 110 TRP A CA 1
ATOM 871 C C . TRP A 1 110 ? 8.616 0.442 -12.467 1.00 96.88 110 TRP A C 1
ATOM 873 O O . TRP A 1 110 ? 8.806 -0.009 -11.338 1.00 96.88 110 TRP A O 1
ATOM 883 N N . LYS A 1 111 ? 9.589 0.969 -13.208 1.00 96.38 111 LYS A N 1
ATOM 884 C CA . LYS A 1 111 ? 10.934 1.231 -12.694 1.00 96.38 111 LYS A CA 1
ATOM 885 C C . LYS A 1 111 ? 11.533 2.444 -13.386 1.00 96.38 111 LYS A C 1
ATOM 887 O O . LYS A 1 111 ? 11.527 2.498 -14.621 1.00 96.38 111 LYS A O 1
ATOM 892 N N . LYS A 1 112 ? 12.112 3.365 -12.618 1.00 95.62 112 LYS A N 1
ATOM 893 C CA . LYS A 1 112 ? 12.928 4.453 -13.163 1.00 95.62 112 LYS A CA 1
ATOM 894 C C . LYS A 1 112 ? 14.217 3.883 -13.750 1.00 95.62 112 LYS A C 1
ATOM 896 O O . LYS A 1 112 ? 14.980 3.209 -13.057 1.00 95.62 112 LYS A O 1
ATOM 901 N N . GLN A 1 113 ? 14.434 4.090 -15.043 1.00 95.62 113 GLN A N 1
ATOM 902 C CA . GLN A 1 113 ? 15.682 3.702 -15.685 1.00 95.62 113 GLN A CA 1
ATOM 903 C C . GLN A 1 113 ? 16.775 4.697 -15.317 1.00 95.62 113 GLN A C 1
ATOM 905 O O . GLN A 1 113 ? 16.520 5.889 -15.123 1.00 95.62 113 GLN A O 1
ATOM 910 N N . ARG A 1 114 ? 18.007 4.194 -15.220 1.00 93.88 114 ARG A N 1
ATOM 911 C CA . ARG A 1 114 ? 19.166 5.048 -14.970 1.00 93.88 114 ARG A CA 1
ATOM 912 C C . ARG A 1 114 ? 19.268 6.111 -16.075 1.00 93.88 114 ARG A C 1
ATOM 914 O O . ARG A 1 114 ? 19.019 5.781 -17.238 1.00 93.88 114 ARG A O 1
ATOM 921 N N . PRO A 1 115 ? 19.612 7.364 -15.745 1.00 94.12 115 PRO A N 1
ATOM 922 C CA . PRO A 1 115 ? 19.978 8.328 -16.769 1.00 94.12 115 PRO A CA 1
ATOM 923 C C . PRO A 1 115 ? 21.243 7.840 -17.481 1.00 94.12 115 PRO A C 1
ATOM 925 O O . PRO A 1 115 ? 22.139 7.272 -16.852 1.00 94.12 115 PRO A O 1
ATOM 928 N N . MET A 1 116 ? 21.293 8.044 -18.792 1.00 94.00 116 MET A N 1
ATOM 929 C CA . MET A 1 116 ? 22.449 7.713 -19.622 1.00 94.00 116 MET A CA 1
ATOM 930 C C . MET A 1 116 ? 23.038 9.004 -20.184 1.00 94.00 116 MET A C 1
ATOM 932 O O . MET A 1 116 ? 22.297 9.935 -20.499 1.00 94.00 116 MET A O 1
ATOM 936 N N . THR A 1 117 ? 24.365 9.077 -20.272 1.00 91.31 117 THR A N 1
ATOM 937 C CA . THR A 1 117 ? 25.082 10.285 -20.714 1.00 91.31 117 THR A CA 1
ATOM 938 C C . THR A 1 117 ? 25.880 10.076 -21.998 1.00 91.31 117 THR A C 1
ATOM 940 O O . THR A 1 117 ? 26.339 11.061 -22.572 1.00 91.31 117 THR A O 1
ATOM 943 N N . GLY A 1 118 ? 26.061 8.831 -22.449 1.00 91.94 118 GLY A N 1
ATOM 944 C CA . GLY A 1 118 ? 26.751 8.510 -23.693 1.00 91.94 118 GLY A CA 1
ATOM 945 C C . GLY A 1 118 ? 25.807 8.277 -24.870 1.00 91.94 118 GLY A C 1
ATOM 946 O O . GLY A 1 118 ? 24.595 8.484 -24.787 1.00 91.94 118 GLY A O 1
ATOM 947 N N . VAL A 1 119 ? 26.385 7.804 -25.977 1.00 91.56 119 VAL A N 1
ATOM 948 C CA . VAL A 1 119 ? 25.660 7.485 -27.218 1.00 91.56 119 VAL A CA 1
ATOM 949 C C . VAL A 1 119 ? 24.554 6.458 -26.996 1.00 91.56 119 VAL A C 1
ATOM 951 O O . VAL A 1 119 ? 23.587 6.444 -27.744 1.00 91.56 119 VAL A 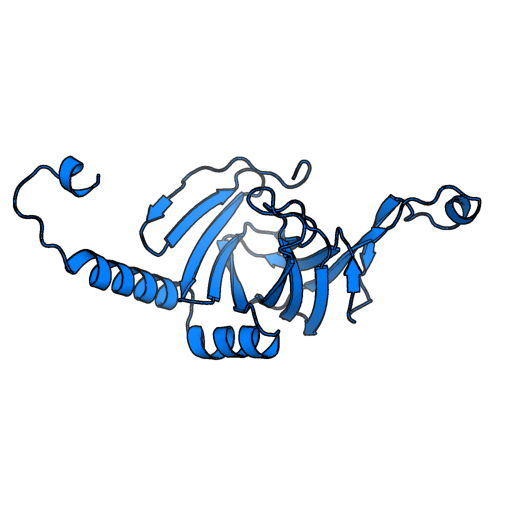O 1
ATOM 954 N N . GLU A 1 120 ? 24.642 5.618 -25.960 1.00 89.56 120 GLU A N 1
ATOM 955 C CA . GLU A 1 120 ? 23.594 4.661 -25.605 1.00 89.56 120 GLU A CA 1
ATOM 956 C C . GLU A 1 120 ? 22.235 5.333 -25.322 1.00 89.56 120 GLU A C 1
ATOM 958 O O . GLU A 1 120 ? 21.190 4.725 -25.557 1.00 89.56 120 GLU A O 1
ATOM 963 N N . ALA A 1 121 ? 22.241 6.604 -24.902 1.00 91.44 121 ALA A N 1
ATOM 964 C CA . ALA A 1 121 ? 21.037 7.389 -24.657 1.00 91.44 121 ALA A CA 1
ATOM 965 C C . ALA A 1 121 ? 20.207 7.650 -25.929 1.00 91.44 121 ALA A C 1
ATOM 967 O O . ALA A 1 121 ? 19.010 7.907 -25.821 1.00 91.44 121 ALA A O 1
ATOM 968 N N . GLU A 1 122 ? 20.819 7.591 -27.118 1.00 92.31 122 GLU A N 1
ATOM 969 C CA . GLU A 1 122 ? 20.139 7.834 -28.401 1.00 92.31 122 GLU A CA 1
ATOM 970 C C . GLU A 1 122 ? 19.204 6.681 -28.800 1.00 92.31 122 GLU A C 1
ATOM 972 O O . GLU A 1 122 ? 18.235 6.894 -29.529 1.00 92.31 122 GLU A O 1
ATOM 977 N N . TRP A 1 123 ? 19.458 5.469 -28.297 1.00 92.19 123 TRP A N 1
ATOM 978 C CA . TRP A 1 123 ? 18.732 4.247 -28.675 1.00 92.19 123 TRP A CA 1
ATOM 979 C C . TRP A 1 123 ? 17.844 3.699 -27.549 1.00 92.19 123 TRP A C 1
ATOM 981 O O . TRP A 1 123 ? 17.045 2.797 -27.801 1.00 92.19 123 TRP A O 1
ATOM 991 N N . ASP A 1 124 ? 17.962 4.222 -26.321 1.00 93.00 124 ASP A N 1
ATOM 992 C CA . ASP A 1 124 ? 17.083 3.879 -25.197 1.00 93.00 124 ASP A CA 1
ATOM 993 C C . ASP A 1 124 ? 16.081 5.017 -24.912 1.00 93.00 124 ASP A C 1
ATOM 995 O O . ASP A 1 124 ? 16.406 5.979 -24.208 1.00 93.00 124 ASP A O 1
ATOM 999 N N . PRO A 1 125 ? 14.832 4.927 -25.411 1.00 92.62 125 PRO A N 1
ATOM 1000 C CA . PRO A 1 125 ? 13.828 5.972 -25.207 1.00 92.62 125 PRO A CA 1
ATOM 1001 C C . PRO A 1 125 ? 13.390 6.129 -23.740 1.00 92.62 125 PRO A C 1
ATOM 1003 O O . PRO A 1 125 ? 12.802 7.166 -23.391 1.00 92.62 125 PRO A O 1
ATOM 1006 N N . ASP A 1 126 ? 13.667 5.129 -22.895 1.00 94.81 126 ASP A N 1
ATOM 1007 C CA . ASP A 1 126 ? 13.271 5.074 -21.489 1.00 94.81 126 ASP A CA 1
ATOM 1008 C C . ASP A 1 126 ? 14.354 5.624 -20.542 1.00 94.81 126 ASP A C 1
ATOM 1010 O O . ASP A 1 126 ? 14.090 5.754 -19.345 1.00 94.81 126 ASP A O 1
ATOM 1014 N N . GLN A 1 127 ? 15.552 5.970 -21.034 1.00 93.81 127 GLN A N 1
ATOM 1015 C CA . GLN A 1 127 ? 16.652 6.470 -20.199 1.00 93.81 127 GLN A CA 1
ATOM 1016 C C . GLN A 1 127 ? 16.225 7.676 -19.344 1.00 93.81 127 GLN A C 1
ATOM 1018 O O . GLN A 1 127 ? 15.556 8.600 -19.813 1.00 93.81 127 GLN A O 1
ATOM 1023 N N . GLY A 1 128 ? 16.547 7.625 -18.047 1.00 94.00 128 GLY A N 1
ATOM 1024 C CA . GLY A 1 128 ? 16.151 8.638 -17.062 1.00 94.00 128 GLY A CA 1
ATOM 1025 C C . GLY A 1 128 ? 14.644 8.726 -16.754 1.00 94.00 128 GLY A C 1
ATOM 1026 O O . GLY A 1 128 ? 14.250 9.549 -15.923 1.00 94.00 128 GLY A O 1
ATOM 1027 N N . LYS A 1 129 ? 13.795 7.896 -17.379 1.00 94.31 129 LYS A N 1
ATOM 1028 C CA . LYS A 1 129 ? 12.328 7.914 -17.244 1.00 94.31 129 LYS A CA 1
ATOM 1029 C C . LYS A 1 129 ? 11.804 6.667 -16.535 1.00 94.31 129 LYS A C 1
ATOM 1031 O O . LYS A 1 129 ? 12.496 5.661 -16.377 1.00 94.31 129 LYS A O 1
ATOM 1036 N N . TYR A 1 130 ? 10.546 6.724 -16.102 1.00 94.69 130 TYR A N 1
ATOM 1037 C CA . TYR A 1 130 ? 9.828 5.537 -15.642 1.00 94.69 130 TYR A CA 1
ATOM 1038 C C . TYR A 1 130 ? 9.417 4.670 -16.828 1.00 94.69 130 TYR A C 1
ATOM 1040 O O . TYR A 1 130 ? 8.708 5.126 -17.721 1.00 94.69 130 TYR A O 1
ATOM 1048 N N . LYS A 1 131 ? 9.817 3.401 -16.790 1.00 95.50 131 LYS A N 1
ATOM 1049 C CA . LYS A 1 131 ? 9.418 2.380 -17.756 1.00 95.50 131 LYS A CA 1
ATOM 1050 C C . LYS A 1 131 ? 8.334 1.494 -17.164 1.00 95.50 131 LYS A C 1
ATOM 1052 O O . LYS A 1 131 ? 8.501 0.997 -16.049 1.00 95.50 131 LYS A O 1
ATOM 1057 N N . LEU A 1 132 ? 7.261 1.265 -17.920 1.00 95.88 132 LEU A N 1
ATOM 1058 C CA . LEU A 1 132 ? 6.211 0.311 -17.568 1.00 95.88 132 LEU A CA 1
ATOM 1059 C C . LEU A 1 132 ? 6.544 -1.088 -18.086 1.00 95.88 132 LEU A C 1
ATOM 1061 O O . LEU A 1 132 ? 6.904 -1.283 -19.245 1.00 95.88 132 LEU A O 1
ATOM 1065 N N . TYR A 1 133 ? 6.347 -2.077 -17.224 1.00 96.38 133 TYR A N 1
ATOM 1066 C CA . TYR A 1 133 ? 6.534 -3.488 -17.521 1.00 96.38 133 TYR A CA 1
ATOM 1067 C C . TYR A 1 133 ? 5.178 -4.184 -17.428 1.00 96.38 133 TYR A C 1
ATOM 1069 O O . TYR A 1 133 ? 4.711 -4.517 -16.343 1.00 96.38 133 TYR A O 1
ATOM 1077 N N . THR A 1 134 ? 4.529 -4.382 -18.574 1.00 94.44 134 THR A N 1
ATOM 1078 C CA . THR A 1 134 ? 3.172 -4.959 -18.664 1.00 94.44 134 THR A CA 1
ATOM 1079 C C . THR A 1 134 ? 3.174 -6.479 -18.839 1.00 94.44 134 THR A C 1
ATOM 1081 O O . THR A 1 134 ? 2.194 -7.143 -18.520 1.00 94.44 134 THR A O 1
ATOM 1084 N N . ARG A 1 135 ? 4.274 -7.048 -19.349 1.00 92.44 135 ARG A N 1
ATOM 1085 C CA . ARG A 1 135 ? 4.408 -8.490 -19.645 1.00 92.44 135 ARG A CA 1
ATOM 1086 C C . ARG A 1 135 ? 5.476 -9.193 -18.810 1.00 92.44 135 ARG A C 1
ATOM 1088 O O . ARG A 1 135 ? 5.504 -10.418 -18.760 1.00 92.44 135 ARG A O 1
ATOM 1095 N N . TYR A 1 136 ? 6.364 -8.433 -18.175 1.00 94.38 136 TYR A N 1
ATOM 1096 C CA . TYR A 1 136 ? 7.407 -8.983 -17.318 1.00 94.38 136 TYR A CA 1
ATOM 1097 C C . TYR A 1 136 ? 6.846 -9.195 -15.910 1.00 94.38 136 TYR A C 1
ATOM 1099 O O . TYR A 1 136 ? 6.349 -8.253 -15.303 1.00 94.38 136 TYR A O 1
ATOM 1107 N N . GLY A 1 137 ? 6.910 -10.432 -15.415 1.00 89.31 137 GLY A N 1
ATOM 1108 C CA . GLY A 1 137 ? 6.374 -10.823 -14.104 1.00 89.31 137 GLY A CA 1
ATOM 1109 C C . GLY A 1 137 ? 7.380 -11.543 -13.210 1.00 89.31 137 GLY A C 1
ATOM 1110 O O . GLY A 1 137 ? 6.976 -12.234 -12.284 1.00 89.31 137 GLY A O 1
ATOM 1111 N N . LYS A 1 138 ? 8.676 -11.452 -13.527 1.00 93.50 138 LYS A N 1
ATOM 1112 C CA . LYS A 1 138 ? 9.751 -11.980 -12.678 1.00 93.50 138 LYS A CA 1
ATOM 1113 C C . LYS A 1 138 ? 10.248 -10.887 -11.731 1.00 93.50 138 LYS A C 1
ATOM 1115 O O . LYS A 1 138 ? 9.768 -9.760 -11.772 1.00 93.50 138 LYS A O 1
ATOM 1120 N N . GLU A 1 139 ? 11.220 -11.230 -10.895 1.00 96.88 139 GLU A N 1
ATOM 1121 C CA . GLU A 1 139 ? 11.866 -10.289 -9.983 1.00 96.88 139 GLU A CA 1
ATOM 1122 C C . GLU A 1 139 ? 12.400 -9.044 -10.710 1.00 96.88 139 GLU A C 1
ATOM 1124 O O . GLU A 1 139 ? 12.989 -9.137 -11.795 1.00 96.88 139 GLU A O 1
ATOM 1129 N N . ILE A 1 140 ? 12.178 -7.879 -10.105 1.00 97.62 140 ILE A N 1
ATOM 1130 C CA . ILE A 1 140 ? 12.709 -6.590 -10.535 1.00 97.62 140 ILE A CA 1
ATOM 1131 C C . ILE A 1 140 ? 13.214 -5.819 -9.315 1.00 97.62 140 ILE A C 1
ATOM 1133 O O . ILE A 1 140 ? 12.590 -5.831 -8.257 1.00 97.62 140 ILE A O 1
ATOM 1137 N N . ALA A 1 141 ? 14.343 -5.133 -9.477 1.00 97.50 141 ALA A N 1
ATOM 1138 C CA . ALA A 1 141 ? 14.968 -4.342 -8.425 1.00 97.50 141 ALA A CA 1
ATOM 1139 C C . ALA A 1 141 ? 15.363 -2.952 -8.927 1.00 97.50 141 ALA A C 1
ATOM 1141 O O . ALA A 1 141 ? 15.650 -2.767 -10.117 1.00 97.50 141 ALA A O 1
ATOM 1142 N N . GLY A 1 142 ? 15.398 -1.981 -8.023 1.00 96.31 142 GLY A N 1
ATOM 1143 C CA . GLY A 1 142 ? 15.867 -0.627 -8.290 1.00 96.31 142 GLY A CA 1
ATOM 1144 C C . GLY A 1 142 ? 15.558 0.331 -7.149 1.00 96.31 142 GLY A C 1
ATOM 1145 O O . GLY A 1 142 ? 14.801 0.002 -6.239 1.00 96.31 142 GLY A O 1
ATOM 1146 N N . ASP A 1 143 ? 16.131 1.526 -7.236 1.00 95.25 143 ASP A N 1
ATOM 1147 C CA . ASP A 1 143 ? 15.945 2.564 -6.216 1.00 95.25 143 ASP A CA 1
ATOM 1148 C C . ASP A 1 143 ? 14.544 3.166 -6.272 1.00 95.25 143 ASP A C 1
ATOM 1150 O O . ASP A 1 143 ? 14.004 3.567 -5.250 1.00 95.25 143 ASP A O 1
ATOM 1154 N N . ASP A 1 144 ? 13.947 3.185 -7.466 1.00 95.00 144 ASP A N 1
ATOM 1155 C CA . ASP A 1 144 ? 12.604 3.690 -7.712 1.00 95.00 144 ASP A CA 1
ATOM 1156 C C . ASP A 1 144 ? 11.826 2.705 -8.589 1.00 95.00 144 ASP A C 1
ATOM 1158 O O . ASP A 1 144 ? 11.918 2.688 -9.825 1.00 95.00 144 ASP A O 1
ATOM 1162 N N . VAL A 1 145 ? 11.135 1.798 -7.904 1.00 96.94 145 VAL A N 1
ATOM 1163 C CA . VAL A 1 145 ? 10.439 0.644 -8.467 1.00 96.94 145 VAL A CA 1
ATOM 1164 C C . VAL A 1 145 ? 9.114 0.438 -7.733 1.00 96.94 145 VAL A C 1
ATOM 1166 O O . VAL A 1 145 ? 8.964 0.804 -6.567 1.00 96.94 145 VAL A O 1
ATOM 1169 N N . GLY A 1 146 ? 8.134 -0.154 -8.403 1.00 97.06 146 GLY A N 1
ATOM 1170 C CA . GLY A 1 146 ? 6.869 -0.508 -7.773 1.00 97.06 146 GLY A CA 1
ATOM 1171 C C . GLY A 1 146 ? 5.974 -1.349 -8.666 1.00 97.06 146 GLY A C 1
ATOM 1172 O O . GLY A 1 146 ? 6.363 -1.746 -9.768 1.00 97.06 146 GLY A O 1
ATOM 1173 N N . THR A 1 147 ? 4.772 -1.645 -8.178 1.00 97.81 147 THR A N 1
ATOM 1174 C CA . THR A 1 147 ? 3.779 -2.460 -8.889 1.00 97.81 147 THR A CA 1
ATOM 1175 C C . THR A 1 147 ? 2.390 -1.841 -8.858 1.00 97.81 147 THR A C 1
ATOM 1177 O O . THR A 1 147 ? 2.012 -1.183 -7.885 1.00 97.81 147 THR A O 1
ATOM 1180 N N . TYR A 1 148 ? 1.639 -2.032 -9.943 1.00 97.50 148 TYR A N 1
ATOM 1181 C CA . TYR A 1 148 ? 0.257 -1.582 -10.065 1.00 97.50 148 TYR A CA 1
ATOM 1182 C C . TYR A 1 148 ? -0.692 -2.763 -10.242 1.00 97.50 148 TYR A C 1
ATOM 1184 O O . TYR A 1 148 ? -0.348 -3.786 -10.840 1.00 97.50 148 TYR A O 1
ATOM 1192 N N . PHE A 1 149 ? -1.920 -2.559 -9.783 1.00 98.38 149 PHE A N 1
ATOM 1193 C CA . PHE A 1 149 ? -3.067 -3.428 -9.998 1.00 98.38 149 PHE A CA 1
ATOM 1194 C C . PHE A 1 149 ? -4.201 -2.556 -10.527 1.00 98.38 149 PHE A C 1
ATOM 1196 O O . PHE A 1 149 ? -4.543 -1.559 -9.892 1.00 98.38 149 PHE A O 1
ATOM 1203 N N . SER A 1 150 ? -4.744 -2.894 -11.693 1.00 98.19 150 SER A N 1
ATOM 1204 C CA . SER A 1 150 ? -5.816 -2.136 -12.341 1.00 98.19 150 SER A CA 1
ATOM 1205 C C . SER A 1 150 ? -7.114 -2.925 -12.345 1.00 98.19 150 SER A C 1
ATOM 1207 O O . SER A 1 150 ? -7.116 -4.121 -12.635 1.00 98.19 150 SER A O 1
ATOM 1209 N N . PHE A 1 151 ? -8.220 -2.237 -12.103 1.00 98.38 151 PHE A N 1
ATOM 1210 C CA . PHE A 1 151 ? -9.556 -2.804 -11.995 1.00 98.38 151 PHE A CA 1
ATOM 1211 C C . PHE A 1 151 ? -10.545 -2.008 -12.842 1.00 98.38 151 PHE A C 1
ATOM 1213 O O . PHE A 1 151 ? -10.350 -0.817 -13.089 1.00 98.38 151 PHE A O 1
ATOM 1220 N N . ASP A 1 152 ? -11.626 -2.673 -13.230 1.00 98.19 152 ASP A N 1
ATOM 1221 C CA . ASP A 1 152 ? -12.896 -2.029 -13.546 1.00 98.19 152 ASP A CA 1
ATOM 1222 C C . ASP A 1 152 ? -13.775 -2.143 -12.298 1.00 98.19 152 ASP A C 1
ATOM 1224 O O . ASP A 1 152 ? -14.019 -3.260 -11.823 1.00 98.19 152 ASP A O 1
ATOM 1228 N N . THR A 1 153 ? -14.150 -1.006 -11.711 1.00 98.38 153 THR A N 1
ATOM 1229 C CA . THR A 1 153 ? -14.976 -0.942 -10.500 1.00 98.38 153 THR A CA 1
ATOM 1230 C C . THR A 1 153 ? -16.362 -0.398 -10.787 1.00 98.38 153 THR A C 1
ATOM 1232 O O . THR A 1 153 ? -16.536 0.472 -11.642 1.00 98.38 153 THR A O 1
ATOM 1235 N N . GLU A 1 154 ? -17.342 -0.895 -10.044 1.00 98.50 154 GLU A N 1
ATOM 1236 C CA . GLU A 1 154 ? -18.668 -0.289 -9.945 1.00 98.50 154 GLU A CA 1
ATOM 1237 C C . GLU A 1 154 ? -18.720 0.762 -8.826 1.00 98.50 154 GLU A C 1
ATOM 1239 O O . GLU A 1 154 ? -17.809 0.874 -8.003 1.00 98.50 154 GLU A O 1
ATOM 1244 N N . GLU A 1 155 ? -19.783 1.567 -8.815 1.00 98.38 155 GLU A N 1
ATOM 1245 C CA . GLU A 1 155 ? -19.968 2.611 -7.804 1.00 98.38 155 GLU A CA 1
ATOM 1246 C C . GLU A 1 155 ? -20.046 2.002 -6.399 1.00 98.38 155 GLU A C 1
ATOM 1248 O O . GLU A 1 155 ? -20.897 1.153 -6.128 1.00 98.38 155 GLU A O 1
ATOM 1253 N N . GLY A 1 156 ? -19.160 2.442 -5.504 1.00 98.31 156 GLY A N 1
ATOM 1254 C CA . GLY A 1 156 ? -19.094 1.943 -4.133 1.00 98.31 156 GLY A CA 1
ATOM 1255 C C . GLY A 1 156 ? -18.409 0.582 -3.997 1.00 98.31 156 GLY A C 1
ATOM 1256 O O . GLY A 1 156 ? -18.451 -0.009 -2.916 1.00 98.31 156 GLY A O 1
ATOM 1257 N N . GLU A 1 157 ? -17.778 0.064 -5.053 1.00 98.62 157 GLU A N 1
ATOM 1258 C CA . GLU A 1 157 ? -17.100 -1.224 -4.980 1.00 98.62 157 GLU A CA 1
ATOM 1259 C C . GLU A 1 157 ? -15.853 -1.153 -4.087 1.00 98.62 157 GLU A C 1
ATOM 1261 O O . GLU A 1 157 ? -15.033 -0.236 -4.185 1.00 98.62 157 GLU A O 1
ATOM 1266 N N . GLN A 1 158 ? -15.707 -2.155 -3.218 1.00 98.62 158 GLN A N 1
ATOM 1267 C CA . GLN A 1 158 ? -14.630 -2.242 -2.239 1.00 98.62 158 GLN A CA 1
ATOM 1268 C C . GLN A 1 158 ? -13.544 -3.215 -2.696 1.00 98.62 158 GLN A C 1
ATOM 1270 O O . GLN A 1 158 ? -13.826 -4.354 -3.062 1.00 98.62 158 GLN A O 1
ATOM 1275 N N . VAL A 1 159 ? -12.286 -2.783 -2.619 1.00 98.50 159 VAL A N 1
ATOM 1276 C CA . VAL A 1 159 ? -11.114 -3.636 -2.838 1.00 98.50 159 VAL A CA 1
ATOM 1277 C C . VAL A 1 159 ? -10.271 -3.649 -1.571 1.00 98.50 159 VAL A C 1
ATOM 1279 O O . VAL A 1 159 ? -9.785 -2.605 -1.132 1.00 98.50 159 VAL A O 1
ATOM 1282 N N . GLU A 1 160 ? -10.091 -4.834 -0.989 1.00 98.56 160 GLU A N 1
ATOM 1283 C CA . GLU A 1 160 ? -9.219 -5.023 0.171 1.00 98.56 160 GLU A CA 1
ATOM 1284 C C . GLU A 1 160 ? -7.785 -5.365 -0.258 1.00 98.56 160 GLU A C 1
ATOM 1286 O O . GLU A 1 160 ? -7.553 -6.106 -1.217 1.00 98.56 160 GLU A O 1
ATOM 1291 N N . VAL A 1 161 ? -6.810 -4.842 0.480 1.00 98.69 161 VAL A N 1
ATOM 1292 C CA . VAL A 1 161 ? -5.383 -5.121 0.321 1.00 98.69 161 VAL A CA 1
ATOM 1293 C C . VAL A 1 161 ? -4.834 -5.579 1.657 1.00 98.69 161 VAL A C 1
ATOM 1295 O O . VAL A 1 161 ? -4.928 -4.862 2.650 1.00 98.69 161 VAL A O 1
ATOM 1298 N N . GLN A 1 162 ? -4.235 -6.760 1.675 1.00 98.75 162 GLN A N 1
ATOM 1299 C CA . GLN A 1 162 ? -3.591 -7.322 2.853 1.00 98.75 162 GLN A CA 1
ATOM 1300 C C . GLN A 1 162 ? -2.076 -7.202 2.698 1.00 98.75 162 GLN A C 1
ATOM 1302 O O . GLN A 1 162 ? -1.548 -7.469 1.616 1.00 98.75 162 GLN A O 1
ATOM 1307 N N . MET A 1 163 ? -1.367 -6.828 3.761 1.00 98.56 163 MET A N 1
ATOM 1308 C CA . MET A 1 163 ? 0.090 -6.717 3.743 1.00 98.56 163 MET A CA 1
ATOM 1309 C C . MET A 1 163 ? 0.701 -7.290 5.017 1.00 98.56 163 MET A C 1
ATOM 1311 O O . MET A 1 163 ? 0.337 -6.881 6.112 1.00 98.56 163 MET A O 1
ATOM 1315 N N . GLY A 1 164 ? 1.645 -8.219 4.882 1.00 98.62 164 GLY A N 1
ATOM 1316 C CA . GLY A 1 164 ? 2.466 -8.714 5.988 1.00 98.62 164 GLY A CA 1
ATOM 1317 C C . GLY A 1 164 ? 3.898 -8.228 5.858 1.00 98.62 164 GLY A C 1
ATOM 1318 O O . GLY A 1 164 ? 4.398 -8.096 4.740 1.00 98.62 164 GLY A O 1
ATOM 1319 N N . VAL A 1 165 ? 4.561 -7.987 6.991 1.00 98.62 165 VAL A N 1
ATOM 1320 C CA . VAL A 1 165 ? 5.960 -7.536 7.030 1.00 98.62 165 VAL A CA 1
ATOM 1321 C C . VAL A 1 165 ? 6.828 -8.405 7.938 1.00 98.62 165 VAL A C 1
ATOM 1323 O O . VAL A 1 165 ? 6.336 -9.098 8.834 1.00 98.62 165 VAL A O 1
ATOM 1326 N N . SER A 1 166 ? 8.140 -8.381 7.705 1.00 98.56 166 SER A N 1
ATOM 1327 C CA . SER A 1 166 ? 9.140 -9.035 8.551 1.00 98.56 166 SER A CA 1
ATOM 1328 C C . SER A 1 166 ? 10.513 -8.383 8.404 1.00 98.56 166 SER A C 1
ATOM 1330 O O . SER A 1 166 ? 10.897 -7.968 7.316 1.00 98.56 166 SER A O 1
ATOM 1332 N N . PHE A 1 167 ? 11.288 -8.362 9.487 1.00 97.44 167 PHE A N 1
ATOM 1333 C CA . PHE A 1 167 ? 12.709 -7.989 9.463 1.00 97.44 167 PHE A CA 1
ATOM 1334 C C . PHE A 1 167 ? 13.634 -9.162 9.102 1.00 97.44 167 PHE A C 1
ATOM 1336 O O . PHE A 1 167 ? 14.847 -8.992 9.043 1.00 97.44 167 PHE A O 1
ATOM 1343 N N . VAL A 1 168 ? 13.083 -10.364 8.901 1.00 98.19 168 VAL A N 1
ATOM 1344 C CA . VAL A 1 168 ? 13.878 -11.592 8.761 1.00 98.19 168 VAL A CA 1
ATOM 1345 C C . VAL A 1 168 ? 13.885 -12.109 7.327 1.00 98.19 168 VAL A C 1
ATOM 1347 O O . VAL A 1 168 ? 14.956 -12.302 6.760 1.00 98.19 168 VAL A O 1
ATOM 1350 N N . SER A 1 169 ? 12.709 -12.358 6.746 1.00 98.56 169 SER A N 1
ATOM 1351 C CA . SER A 1 169 ? 12.592 -12.884 5.382 1.00 98.56 169 SER A CA 1
ATOM 1352 C C . SER A 1 169 ? 11.179 -12.718 4.813 1.00 98.56 169 SER A C 1
ATOM 1354 O O . SER A 1 169 ? 10.230 -12.421 5.550 1.00 98.56 169 SER A O 1
ATOM 1356 N N . ILE A 1 170 ? 11.035 -12.956 3.506 1.00 98.75 170 ILE A N 1
ATOM 1357 C CA . ILE A 1 170 ? 9.741 -12.979 2.809 1.00 98.75 170 ILE A CA 1
ATOM 1358 C C . ILE A 1 170 ? 8.859 -14.116 3.337 1.00 98.75 170 ILE A C 1
ATOM 1360 O O . ILE A 1 170 ? 7.667 -13.914 3.561 1.00 98.75 170 ILE A O 1
ATOM 1364 N N . GLU A 1 171 ? 9.432 -15.289 3.610 1.00 98.69 171 GLU A N 1
ATOM 1365 C CA . GLU A 1 171 ? 8.710 -16.437 4.169 1.00 98.69 171 GLU A CA 1
ATOM 1366 C C . GLU A 1 171 ? 8.113 -16.102 5.537 1.00 98.69 171 GLU A C 1
ATOM 1368 O O . GLU A 1 171 ? 6.962 -16.438 5.806 1.00 98.69 171 GLU A O 1
ATOM 1373 N N . ASN A 1 172 ? 8.848 -15.371 6.380 1.00 98.75 172 ASN A N 1
ATOM 1374 C CA . ASN A 1 172 ? 8.327 -14.922 7.669 1.00 98.75 172 ASN A CA 1
ATOM 1375 C C . ASN A 1 172 ? 7.250 -13.839 7.512 1.00 98.75 172 ASN A 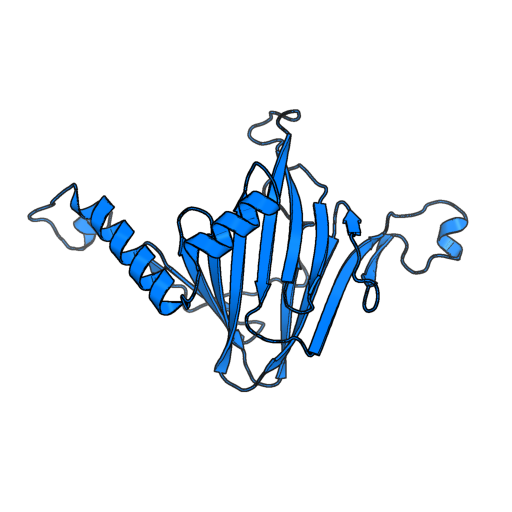C 1
ATOM 1377 O O . ASN A 1 172 ? 6.271 -13.855 8.254 1.00 98.75 172 ASN A O 1
ATOM 1381 N N . ALA A 1 173 ? 7.382 -12.922 6.546 1.00 98.81 173 ALA A N 1
ATOM 1382 C CA . ALA A 1 173 ? 6.333 -11.940 6.250 1.00 98.81 173 ALA A CA 1
ATOM 1383 C C . ALA A 1 173 ? 5.038 -12.623 5.770 1.00 98.81 173 ALA A C 1
ATOM 1385 O O . ALA A 1 173 ? 3.943 -12.256 6.197 1.00 98.81 173 ALA A O 1
ATOM 1386 N N . ARG A 1 174 ? 5.173 -13.660 4.937 1.00 98.69 174 ARG A N 1
ATOM 1387 C CA . ARG A 1 174 ? 4.074 -14.513 4.477 1.00 98.69 174 ARG A CA 1
ATOM 1388 C C . ARG A 1 174 ? 3.420 -15.267 5.624 1.00 98.69 174 ARG A C 1
ATOM 1390 O O . ARG A 1 174 ? 2.206 -15.211 5.759 1.00 98.69 174 ARG A O 1
ATOM 1397 N N . LEU A 1 175 ? 4.220 -15.913 6.472 1.00 98.69 175 LEU A N 1
ATOM 1398 C CA . LEU A 1 175 ? 3.727 -16.644 7.635 1.00 98.69 175 LEU A CA 1
ATOM 1399 C C . LEU A 1 175 ? 2.964 -15.723 8.592 1.00 98.69 175 LEU A C 1
ATOM 1401 O O . LEU A 1 175 ? 1.898 -16.106 9.067 1.00 98.69 175 LEU A O 1
ATOM 1405 N N . ASN A 1 176 ? 3.475 -14.512 8.841 1.00 98.69 176 ASN A N 1
ATOM 1406 C CA . ASN A 1 176 ? 2.763 -13.497 9.619 1.00 98.69 176 ASN A CA 1
ATOM 1407 C C . ASN A 1 176 ? 1.408 -13.181 8.976 1.00 98.69 176 ASN A C 1
ATOM 1409 O O . ASN A 1 176 ? 0.392 -13.221 9.662 1.00 98.69 176 ASN A O 1
ATOM 1413 N N . LEU A 1 177 ? 1.384 -12.917 7.663 1.00 98.38 177 LEU A N 1
ATOM 1414 C CA . LEU A 1 177 ? 0.152 -12.604 6.937 1.00 98.38 177 LEU A CA 1
ATOM 1415 C C . LEU A 1 177 ? -0.874 -13.736 6.992 1.00 98.38 177 LEU A C 1
ATOM 1417 O O . LEU A 1 177 ? -2.039 -13.494 7.298 1.00 98.38 177 LEU A O 1
ATOM 1421 N N . ASP A 1 178 ? -0.432 -14.960 6.719 1.00 98.31 178 ASP A N 1
ATOM 1422 C CA . ASP A 1 178 ? -1.283 -16.142 6.736 1.00 98.31 178 ASP A CA 1
ATOM 1423 C C . ASP A 1 178 ? -1.856 -16.349 8.138 1.00 98.31 178 ASP A C 1
ATOM 1425 O O . ASP A 1 178 ? -3.067 -16.373 8.303 1.00 98.31 178 ASP A O 1
ATOM 1429 N N . ARG A 1 179 ? -1.020 -16.384 9.180 1.00 98.12 179 ARG A N 1
ATOM 1430 C CA . ARG A 1 179 ? -1.477 -16.632 10.558 1.00 98.12 179 ARG A CA 1
ATOM 1431 C C . ARG A 1 179 ? -2.350 -15.515 11.120 1.00 98.12 179 ARG A C 1
ATOM 1433 O O . ARG A 1 179 ? -3.302 -15.790 11.849 1.00 98.12 179 ARG A O 1
ATOM 1440 N N . GLU A 1 180 ? -2.019 -14.261 10.832 1.00 98.31 180 GLU A N 1
ATOM 1441 C CA . GLU A 1 180 ? -2.684 -13.106 11.437 1.00 98.31 180 GLU A CA 1
ATOM 1442 C C . GLU A 1 180 ? -3.904 -12.611 10.644 1.00 98.31 180 GLU A C 1
ATOM 1444 O O . GLU A 1 180 ? -4.663 -11.827 11.198 1.00 98.31 180 GLU A O 1
ATOM 1449 N N . GLN A 1 181 ? -4.169 -13.093 9.420 1.00 97.56 181 GLN A N 1
ATOM 1450 C CA . GLN A 1 181 ? -5.380 -12.723 8.661 1.00 97.56 181 GLN A CA 1
ATOM 1451 C C . GLN A 1 181 ? -6.132 -13.897 8.005 1.00 97.56 181 GLN A C 1
ATOM 1453 O O . GLN A 1 181 ? -7.042 -13.666 7.204 1.00 97.56 181 GLN A O 1
ATOM 1458 N N . GLU A 1 182 ? -5.804 -15.155 8.323 1.00 94.25 182 GLU A N 1
ATOM 1459 C CA . GLU A 1 182 ? -6.518 -16.328 7.789 1.00 94.25 182 GLU A CA 1
ATOM 1460 C C . GLU A 1 182 ? -8.037 -16.212 7.982 1.00 94.25 182 GLU A C 1
ATOM 1462 O O . GLU A 1 182 ? -8.517 -16.023 9.099 1.00 94.25 182 GLU A O 1
ATOM 1467 N N . GLY A 1 183 ? -8.784 -16.299 6.876 1.00 92.94 183 GLY A N 1
ATOM 1468 C CA . GLY A 1 183 ? -10.251 -16.288 6.864 1.00 92.94 183 GLY A CA 1
ATOM 1469 C C . GLY A 1 183 ? -10.922 -14.996 7.344 1.00 92.94 183 GLY A C 1
ATOM 1470 O O . GLY A 1 183 ? -12.150 -14.954 7.379 1.00 92.94 183 GLY A O 1
ATOM 1471 N N . ARG A 1 184 ? -10.156 -13.958 7.701 1.00 95.81 184 ARG A N 1
ATOM 1472 C CA . ARG A 1 184 ? -10.680 -12.719 8.285 1.00 95.81 184 ARG A CA 1
ATOM 1473 C C . ARG A 1 184 ? -10.849 -11.617 7.247 1.00 95.81 184 ARG A C 1
ATOM 1475 O O . ARG A 1 184 ? -9.993 -11.432 6.382 1.00 95.81 184 ARG A O 1
ATOM 1482 N N . ASN A 1 185 ? -11.955 -10.888 7.352 1.00 96.25 185 ASN A N 1
ATOM 1483 C CA . ASN A 1 185 ? -12.231 -9.687 6.561 1.00 96.25 185 ASN A CA 1
ATOM 1484 C C . ASN A 1 185 ? -11.853 -8.404 7.324 1.00 96.25 185 ASN A C 1
ATOM 1486 O O . ASN A 1 185 ? -11.461 -8.454 8.494 1.00 96.25 185 ASN A O 1
ATOM 1490 N N . PHE A 1 186 ? -11.994 -7.249 6.667 1.00 98.25 186 PHE A N 1
ATOM 1491 C CA . PHE A 1 186 ? -11.670 -5.950 7.261 1.00 98.25 186 PHE A CA 1
ATOM 1492 C C . PHE A 1 186 ? -12.372 -5.695 8.603 1.00 98.25 186 PHE A C 1
ATOM 1494 O O . PHE A 1 186 ? -11.725 -5.279 9.563 1.00 98.25 186 PHE A O 1
ATOM 1501 N N . GLU A 1 187 ? -13.676 -5.970 8.693 1.00 98.19 187 GLU A N 1
ATOM 1502 C CA . GLU A 1 187 ? -14.461 -5.688 9.902 1.00 98.19 187 GLU A CA 1
ATOM 1503 C C . GLU A 1 187 ? -14.007 -6.531 11.095 1.00 98.19 187 GLU A C 1
ATOM 1505 O O . GLU A 1 187 ? -13.919 -6.028 12.214 1.00 98.19 187 GLU A O 1
ATOM 1510 N N . GLN A 1 188 ? -13.665 -7.801 10.861 1.00 98.12 188 GLN A N 1
ATOM 1511 C CA . GLN A 1 188 ? -13.145 -8.684 11.905 1.00 98.12 188 GLN A CA 1
ATOM 1512 C C . GLN A 1 188 ? -11.789 -8.194 12.422 1.00 98.12 188 GLN A C 1
ATOM 1514 O O . GLN A 1 188 ? -11.618 -8.061 13.632 1.00 98.12 188 GLN A O 1
ATOM 1519 N N . ILE A 1 189 ? -10.855 -7.854 11.527 1.00 98.44 189 ILE A N 1
ATOM 1520 C CA . ILE A 1 189 ? -9.536 -7.331 11.921 1.00 98.44 189 ILE A CA 1
ATOM 1521 C C . ILE A 1 189 ? -9.671 -6.001 12.671 1.00 98.44 189 ILE A C 1
ATOM 1523 O O . ILE A 1 189 ? -9.017 -5.804 13.693 1.00 98.44 189 ILE A O 1
ATOM 1527 N N . HIS A 1 190 ? -10.559 -5.113 12.220 1.00 98.38 190 HIS A N 1
ATOM 1528 C CA . HIS A 1 190 ? -10.844 -3.857 12.909 1.00 98.38 190 HIS A CA 1
ATOM 1529 C C . HIS A 1 190 ? -11.414 -4.083 14.316 1.00 98.38 190 HIS A C 1
ATOM 1531 O O . HIS A 1 190 ? -10.913 -3.501 15.283 1.00 98.38 190 HIS A O 1
ATOM 1537 N N . ALA A 1 191 ? -12.417 -4.950 14.459 1.00 98.25 191 ALA A N 1
ATOM 1538 C CA . ALA A 1 191 ? -13.002 -5.267 15.758 1.00 98.25 191 ALA A CA 1
ATOM 1539 C C . ALA A 1 191 ? -11.970 -5.885 16.718 1.00 98.25 191 ALA A C 1
ATOM 1541 O O . ALA A 1 191 ? -11.906 -5.495 17.884 1.00 98.25 191 ALA A O 1
ATOM 1542 N N . GLU A 1 192 ? -11.124 -6.795 16.227 1.00 98.06 192 GLU A N 1
ATOM 1543 C CA . GLU A 1 192 ? -10.027 -7.400 16.993 1.00 98.06 192 GLU A CA 1
ATOM 1544 C C . GLU A 1 192 ? -8.992 -6.353 17.432 1.00 98.06 192 GLU A C 1
ATOM 1546 O O . GLU A 1 192 ? -8.590 -6.330 18.599 1.00 98.06 192 GLU A O 1
ATOM 1551 N N . ALA A 1 193 ? -8.600 -5.442 16.536 1.00 98.19 193 ALA A N 1
ATOM 1552 C CA . ALA A 1 193 ? -7.682 -4.353 16.855 1.00 98.19 193 ALA A CA 1
ATOM 1553 C C . ALA A 1 193 ? -8.263 -3.437 17.941 1.00 98.19 193 ALA A C 1
ATOM 1555 O O . ALA A 1 193 ? -7.578 -3.098 18.910 1.00 98.19 193 ALA A O 1
ATOM 1556 N N . ARG A 1 194 ? -9.547 -3.080 17.823 1.00 97.31 194 ARG A N 1
ATOM 1557 C CA . ARG A 1 194 ? -10.251 -2.254 18.809 1.00 97.31 194 ARG A CA 1
ATOM 1558 C C . ARG A 1 194 ? -10.357 -2.950 20.164 1.00 97.31 194 ARG A C 1
ATOM 1560 O O . ARG A 1 194 ? -10.115 -2.318 21.191 1.00 97.31 194 ARG A O 1
ATOM 1567 N N . ALA A 1 195 ? -10.693 -4.239 20.175 1.00 97.56 195 ALA A N 1
ATOM 1568 C CA . ALA A 1 195 ? -10.764 -5.036 21.394 1.00 97.56 195 ALA A CA 1
ATOM 1569 C C . ALA A 1 195 ? -9.403 -5.102 22.098 1.00 97.56 195 ALA A C 1
ATOM 1571 O O . ALA A 1 195 ? -9.335 -4.916 23.311 1.00 97.56 195 ALA A O 1
ATOM 1572 N N . LYS A 1 196 ? -8.315 -5.278 21.338 1.00 96.88 196 LYS A N 1
ATOM 1573 C CA . LYS A 1 196 ? -6.958 -5.298 21.888 1.00 96.88 196 LYS A CA 1
ATOM 1574 C C . LYS A 1 196 ? -6.547 -3.957 22.496 1.00 96.88 196 LYS A C 1
ATOM 1576 O O . LYS A 1 196 ? -5.981 -3.933 23.583 1.00 96.88 196 LYS A O 1
ATOM 1581 N N . TRP A 1 197 ? -6.882 -2.849 21.840 1.00 96.75 197 TRP A N 1
ATOM 1582 C CA . TRP A 1 197 ? -6.664 -1.523 22.415 1.00 96.75 197 TRP A CA 1
ATOM 1583 C C . TRP A 1 197 ? -7.467 -1.302 23.694 1.00 96.75 197 TRP A C 1
ATOM 1585 O O . TRP A 1 197 ? -6.931 -0.762 24.655 1.00 96.75 197 TRP A O 1
ATOM 1595 N N . ASN A 1 198 ? -8.728 -1.7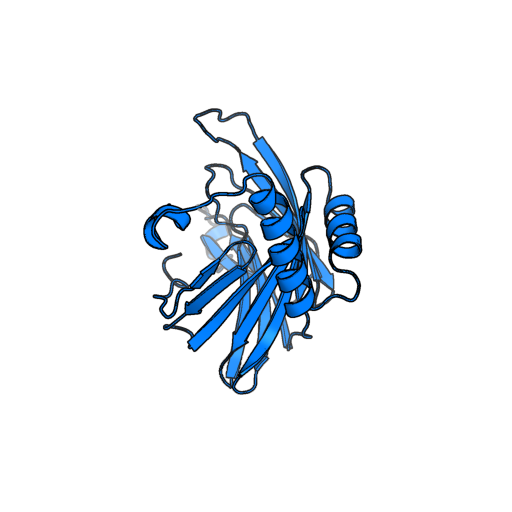32 23.731 1.00 94.88 198 ASN A N 1
ATOM 1596 C CA . ASN A 1 198 ? -9.538 -1.632 24.942 1.00 94.88 198 ASN A CA 1
ATOM 1597 C C . ASN A 1 198 ? -8.955 -2.466 26.092 1.00 94.88 198 ASN A C 1
ATOM 1599 O O . ASN A 1 198 ? -8.931 -1.976 27.216 1.00 94.88 198 ASN A O 1
ATOM 1603 N N . ASP A 1 199 ? -8.456 -3.677 25.825 1.00 95.88 199 ASP A N 1
ATOM 1604 C CA . ASP A 1 199 ? -7.757 -4.495 26.826 1.00 95.88 199 ASP A CA 1
ATOM 1605 C C . ASP A 1 199 ? -6.549 -3.745 27.408 1.00 95.88 199 ASP A C 1
ATOM 1607 O O . ASP A 1 199 ? -6.449 -3.574 28.624 1.00 95.88 199 ASP A O 1
ATOM 1611 N N . ASP A 1 200 ? -5.687 -3.199 26.546 1.00 94.69 200 ASP A N 1
ATOM 1612 C CA . ASP A 1 200 ? -4.491 -2.473 26.978 1.00 94.69 200 ASP A CA 1
ATOM 1613 C C . ASP A 1 200 ? -4.833 -1.174 27.742 1.00 94.69 200 ASP A C 1
ATOM 1615 O O . ASP A 1 200 ? -4.221 -0.892 28.775 1.00 94.69 200 ASP A O 1
ATOM 1619 N N . LEU A 1 201 ? -5.835 -0.411 27.290 1.00 93.50 201 LEU A N 1
ATOM 1620 C CA . LEU A 1 201 ? -6.269 0.840 27.930 1.00 93.50 201 LEU A CA 1
ATOM 1621 C C . LEU A 1 201 ? -7.044 0.612 29.239 1.00 93.50 201 LEU A C 1
ATOM 1623 O O . LEU A 1 201 ? -6.961 1.435 30.148 1.00 93.50 201 LEU A O 1
ATOM 1627 N N . SER A 1 202 ? -7.755 -0.512 29.375 1.00 93.00 202 SER A N 1
ATOM 1628 C CA . SER A 1 202 ? -8.543 -0.839 30.577 1.00 93.00 202 SER A CA 1
ATOM 1629 C C . SER A 1 202 ? -7.697 -1.104 31.826 1.00 93.00 202 SER A C 1
ATOM 1631 O O . SER A 1 202 ? -8.221 -1.132 32.939 1.00 93.00 202 SER A O 1
ATOM 1633 N N . ARG A 1 203 ? -6.376 -1.246 31.665 1.00 94.00 203 ARG A N 1
ATOM 1634 C CA . ARG A 1 203 ? -5.427 -1.458 32.768 1.00 94.00 203 ARG A CA 1
ATOM 1635 C C . ARG A 1 203 ? -5.369 -0.291 33.750 1.00 94.00 203 ARG A C 1
ATOM 1637 O O . ARG A 1 203 ? -4.918 -0.479 34.877 1.00 94.00 203 ARG A O 1
ATOM 1644 N N . ILE A 1 204 ? -5.811 0.896 33.337 1.00 90.12 204 ILE A N 1
ATOM 1645 C CA . ILE A 1 204 ? -5.945 2.065 34.203 1.00 90.12 204 ILE A CA 1
ATOM 1646 C C . ILE A 1 204 ? -7.407 2.504 34.176 1.00 90.12 204 ILE A C 1
ATOM 1648 O O . ILE A 1 204 ? -7.915 2.959 33.157 1.00 90.12 204 ILE A O 1
ATOM 1652 N N . THR A 1 205 ? -8.086 2.383 35.316 1.00 86.56 205 THR A N 1
ATOM 1653 C CA . THR A 1 205 ? -9.447 2.906 35.479 1.00 86.56 205 THR A CA 1
ATOM 1654 C C . THR A 1 205 ? -9.379 4.347 35.973 1.00 86.56 205 THR A C 1
ATOM 1656 O O . THR A 1 205 ? -8.774 4.622 37.008 1.00 86.56 205 THR A O 1
ATOM 1659 N N . VAL A 1 206 ? -9.998 5.267 35.233 1.00 85.06 206 VAL A N 1
ATOM 1660 C CA . VAL A 1 206 ? -10.103 6.684 35.602 1.00 85.06 206 VAL A CA 1
ATOM 1661 C C . VAL A 1 206 ? -11.544 6.982 36.009 1.00 85.06 206 VAL A C 1
ATOM 1663 O O . VAL A 1 206 ? -12.454 6.946 35.179 1.00 85.06 206 VAL A O 1
ATOM 1666 N N . GLU A 1 207 ? -11.753 7.283 37.290 1.00 85.00 207 GLU A N 1
ATOM 1667 C CA . GLU A 1 207 ? -13.049 7.689 37.842 1.00 85.00 207 GLU A CA 1
ATOM 1668 C C . GLU A 1 207 ? -13.121 9.216 38.010 1.00 85.00 207 GLU A C 1
ATOM 1670 O O . GLU A 1 207 ? -12.136 9.868 38.356 1.00 85.00 207 GLU A O 1
ATOM 1675 N N . GLY A 1 208 ? -14.298 9.805 37.768 1.00 86.69 208 GLY A N 1
ATOM 1676 C CA . GLY A 1 208 ? -14.478 11.264 37.754 1.00 86.69 208 GLY A CA 1
ATOM 1677 C C . GLY A 1 208 ? -13.929 11.942 36.488 1.00 86.69 208 GLY A C 1
ATOM 1678 O O . GLY A 1 208 ? -13.646 11.278 35.495 1.00 86.69 208 GLY A O 1
ATOM 1679 N N . GLY A 1 209 ? -13.830 13.275 36.501 1.00 82.00 209 GLY A N 1
ATOM 1680 C CA . GLY A 1 209 ? -13.351 14.083 35.369 1.00 82.00 209 GLY A CA 1
ATOM 1681 C C . GLY A 1 209 ? -14.364 14.286 34.231 1.00 82.00 209 GLY A C 1
ATOM 1682 O O . GLY A 1 209 ? -15.366 13.577 34.123 1.00 82.00 209 GLY A O 1
ATOM 1683 N N . THR A 1 210 ? -14.111 15.284 33.384 1.00 87.56 210 THR A N 1
ATOM 1684 C CA . THR A 1 210 ? -14.894 15.567 32.171 1.00 87.56 210 THR A CA 1
ATOM 1685 C C . THR A 1 210 ? -14.496 14.636 31.024 1.00 87.56 210 THR A C 1
ATOM 1687 O O . THR A 1 210 ? -13.395 14.086 31.016 1.00 87.56 210 THR A O 1
ATOM 1690 N N . ASP A 1 211 ? -15.348 14.498 30.006 1.00 83.62 211 ASP A N 1
ATOM 1691 C CA . ASP A 1 211 ? -15.014 13.711 28.807 1.00 83.62 211 ASP A CA 1
ATOM 1692 C C . ASP A 1 211 ? -13.746 14.224 28.115 1.00 83.62 211 ASP A C 1
ATOM 1694 O O . ASP A 1 211 ? -12.924 13.437 27.650 1.00 83.62 211 ASP A O 1
ATOM 1698 N N . ALA A 1 212 ? -13.532 15.545 28.132 1.00 81.81 212 ALA A N 1
ATOM 1699 C CA . ALA A 1 212 ? -12.302 16.147 27.635 1.00 81.81 212 ALA A CA 1
ATOM 1700 C C . ALA A 1 212 ? -11.075 15.620 28.392 1.00 81.81 212 ALA A C 1
ATOM 1702 O O . ALA A 1 212 ? -10.103 15.237 27.757 1.00 81.81 212 ALA A O 1
ATOM 1703 N N . GLN A 1 213 ? -11.137 15.524 29.725 1.00 81.31 213 GLN A N 1
ATOM 1704 C CA . GLN A 1 213 ? -10.038 15.007 30.554 1.00 81.31 213 GLN A CA 1
ATOM 1705 C C . GLN A 1 213 ? -9.776 13.511 30.345 1.00 81.31 213 GLN A C 1
ATOM 1707 O O . GLN A 1 213 ? -8.652 13.065 30.541 1.00 81.31 213 GLN A O 1
ATOM 1712 N N . LYS A 1 214 ? -10.786 12.744 29.926 1.00 76.88 214 LYS A N 1
ATOM 1713 C CA . LYS A 1 214 ? -10.653 11.317 29.587 1.00 76.88 214 LYS A CA 1
ATOM 1714 C C . LYS A 1 214 ? -10.153 11.072 28.158 1.00 76.88 214 LYS A C 1
ATOM 1716 O O . LYS A 1 214 ? -9.960 9.921 27.780 1.00 76.88 214 LYS A O 1
ATOM 1721 N N . THR A 1 215 ? -9.972 12.138 27.375 1.00 77.69 215 THR A N 1
ATOM 1722 C CA . THR A 1 215 ? -9.543 12.097 25.967 1.00 77.69 215 THR A CA 1
ATOM 1723 C C . THR A 1 215 ? -8.102 12.609 25.767 1.00 77.69 215 THR A C 1
ATOM 1725 O O . THR A 1 215 ? -7.591 12.502 24.655 1.00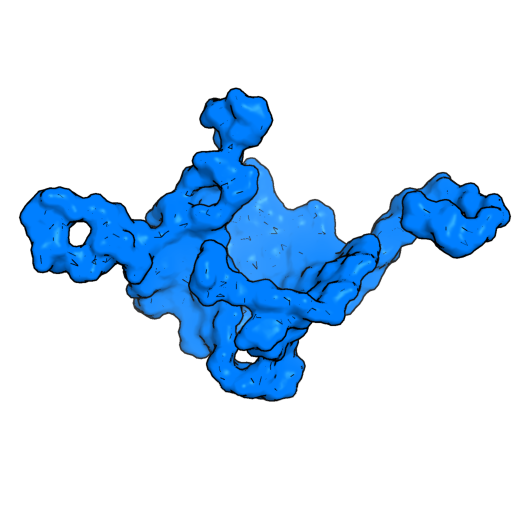 77.69 215 THR A O 1
ATOM 1728 N N . VAL A 1 216 ? -7.448 13.164 26.806 1.00 50.66 216 VAL A N 1
ATOM 1729 C CA . VAL A 1 216 ? -6.082 13.747 26.740 1.00 50.66 216 VAL A CA 1
ATOM 1730 C C . VAL A 1 216 ? -4.990 12.684 26.739 1.00 50.66 216 VAL A C 1
ATOM 1732 O O . VAL A 1 216 ? -5.062 11.772 27.591 1.00 50.66 216 VAL A O 1
#

Organism: NCBI:txid408170

Sequence (216 aa):
YKEYGSKYKDEQASPGYYSNYLTKYNVKTEVSATPRTSIARFTFPKGKSHILLNLGEGLTNESGAMLRRVSDCEVEGMKLLGTFCYNPQAVFPIYFVMRVKKTPVTTGYWKKQRPMTGVEAEWDPDQGKYKLYTRYGKEIAGDDVGTYFSFDTEEGEQVEVQMGVSFVSIENARLNLDREQEGRNFEQIHAEARAKWNDDLSRITVEGGTDAQKTV

Foldseek 3Di:
DVPPDFDWDPWDDDQFKTWIAGVVFRKIKIKGDDPFKIKIKIFHAAFKDKDKDKLLDDPAPDFKWKKFAPDQFKMWIWTWHDCPPNPRPGIAIKIKIKGKPDRFPFKWKKDQADADDDPVCVVDPRHRHIDTGGPDGGMDMDRTMIMMGMHRDHGRDMMMMMMGIDRPYNVVSVVCRCVRDPPHDPVRSSVVSVVVVCVVVVVDDDPDDDPVVVVD

InterPro domains:
  IPR012939 Glycosyl hydrolase family 92 [PF07971] (172-215)
  IPR014718 Glycoside hydrolase-type carbohydrate-binding [G3DSA:2.70.98.10] (1-203)
  IPR041371 Glycosyl hydrolase family 92 N-terminal domain [PF17678] (3-166)
  IPR050883 Peptide-N(4)-(N-acetyl-beta-glucosaminyl)asparagine amidase [PTHR12143] (7-216)

Radius of gyration: 20.13 Å; chains: 1; bounding box: 47×33×66 Å

Secondary structure (DSSP, 8-state):
-TTT---EEEEEEETTEEEEEETTTTEEEEEEE-SSEEEEEEEEPSEEEEEEEE-S--SSS---EEEEEEETTEEEEEEEEE-GGG-TT-EEEEEEEEEESS--SEEEEEEEPPP--SGGGGT-TTTTSEEEESS--S-EEESSEEEEEEEEE-TTEEEEEEEEEESS-HHHHHHHHHHHHTT--HHHHHHHHHHHHHHHHTTS---SS-TTTT--